Protein AF-0000000080183850 (afdb_homodimer)

Organism: NCBI:txid722731

Solvent-accessible surface area (backbone atoms only — not comparable to full-atom values): 11629 Å² total; per-residue (Å²): 123,69,98,44,60,43,46,30,40,34,72,73,56,74,85,56,77,40,74,67,50,53,50,50,28,36,75,69,56,25,16,39,44,21,40,39,39,92,95,48,80,66,56,92,54,70,33,43,59,51,30,38,35,38,41,57,34,48,45,16,59,77,87,55,69,39,66,70,47,74,67,54,50,48,54,49,50,52,50,52,51,54,38,41,74,72,72,27,38,35,36,40,35,34,45,50,35,75,48,34,57,57,51,54,58,64,71,97,123,67,99,40,62,42,46,30,39,34,71,74,55,73,84,56,78,40,73,67,50,53,51,52,28,37,74,70,56,25,17,41,43,21,41,37,38,92,94,48,82,64,56,92,55,69,32,43,60,51,30,38,35,38,41,57,33,52,40,18,57,75,87,56,67,40,65,70,47,72,67,54,50,48,52,48,51,52,50,51,50,54,40,41,74,73,70,26,38,35,36,41,36,34,47,49,36,74,46,32,57,57,52,55,58,64,71,96

Foldseek 3Di:
DPPPDAAEDEDFDPVCPDPVNLVVCLVVRHFYEQEDDPPGDGDLDGSHLEYHYEYAAPALPPVRPSPPPPVRVVVVVVSCVVSVVVVGHYHYDYDDHVNRVVVVVVVD/DPPPDAAEDEDFDPVCPDPVNLVVCLVVRHFYEQEDDPPGDGDLDGSHLEYHYEYEQLALPPPRPSPPDPVRVVVVVVSCVVSVVVVGHYHYDYDYHVNNVVVVVVVD

Nearest PDB structures (foldseek):
  1vpq-assembly1_A  TM=7.438E-01  e=2.517E-05  Thermotoga maritima MSB8
  8j12-assembly1_A  TM=3.644E-01  e=3.713E+00  Sulfoacidibacillus thermotolerans
  4n9q-assembly1_A  TM=3.259E-01  e=9.321E+00  Pseudomonas aeruginosa PAO1
  5tgs-assembly1_A  TM=5.358E-01  e=7.647E+00  Bacillus subtilis
  5th5-assembly1_A  TM=5.198E-01  e=8.723E+00  Bacillus subtilis

Structure (mmCIF, N/CA/C/O backbone):
data_AF-0000000080183850-model_v1
#
loop_
_entity.id
_entity.type
_entity.pdbx_description
1 polymer 'Uncharacterized protein'
#
loop_
_atom_site.group_PDB
_atom_site.id
_atom_site.type_symbol
_atom_site.label_atom_id
_atom_site.label_alt_id
_atom_site.label_comp_id
_atom_site.label_asym_id
_atom_site.label_entity_id
_atom_site.label_seq_id
_atom_site.pdbx_PDB_ins_code
_atom_site.Cartn_x
_atom_site.Cartn_y
_atom_site.Cartn_z
_atom_site.occupancy
_atom_site.B_iso_or_equiv
_atom_site.auth_seq_id
_atom_site.auth_comp_id
_atom_site.auth_asym_id
_atom_site.auth_atom_id
_atom_site.pdbx_PDB_model_num
ATOM 1 N N . MET A 1 1 ? 9.68 8.977 -15.445 1 40.25 1 MET A N 1
ATOM 2 C CA . MET A 1 1 ? 9.211 9.164 -14.07 1 40.25 1 MET A CA 1
ATOM 3 C C . MET A 1 1 ? 10.391 9.297 -13.109 1 40.25 1 MET A C 1
ATOM 5 O O . MET A 1 1 ? 11.359 8.531 -13.195 1 40.25 1 MET A O 1
ATOM 9 N N . PRO A 1 2 ? 10.703 10.344 -12.484 1 50 2 PRO A N 1
ATOM 10 C CA . PRO A 1 2 ? 11.914 10.375 -11.664 1 50 2 PRO A CA 1
ATOM 11 C C . PRO A 1 2 ? 12.102 9.102 -10.844 1 50 2 PRO A C 1
ATOM 13 O O . PRO A 1 2 ? 11.133 8.422 -10.516 1 50 2 PRO A O 1
ATOM 16 N N . ALA A 1 3 ? 13.281 8.461 -10.93 1 55.62 3 ALA A N 1
ATOM 17 C CA . ALA A 1 3 ? 13.805 7.266 -10.273 1 55.62 3 ALA A CA 1
ATOM 18 C C . ALA A 1 3 ? 13.281 7.148 -8.852 1 55.62 3 ALA A C 1
ATOM 20 O O . ALA A 1 3 ? 13.375 6.086 -8.234 1 55.62 3 ALA A O 1
ATOM 21 N N . SER A 1 4 ? 12.289 8.211 -8.453 1 80.94 4 SER A N 1
ATOM 22 C CA . SER A 1 4 ? 11.922 8.352 -7.051 1 80.94 4 SER A CA 1
ATOM 23 C C . SER A 1 4 ? 10.492 7.906 -6.805 1 80.94 4 SER A C 1
ATOM 25 O O . SER A 1 4 ? 10.055 7.801 -5.656 1 80.94 4 SER A O 1
ATOM 27 N N . ILE A 1 5 ? 9.883 7.48 -7.875 1 87.88 5 ILE A N 1
ATOM 28 C CA . ILE A 1 5 ? 8.492 7.074 -7.688 1 87.88 5 ILE A CA 1
ATOM 29 C C . ILE A 1 5 ? 8.328 5.605 -8.07 1 87.88 5 ILE A C 1
ATOM 31 O O . ILE A 1 5 ? 8.727 5.191 -9.164 1 87.88 5 ILE A O 1
ATOM 35 N N . ARG A 1 6 ? 7.859 4.812 -7.242 1 92.19 6 ARG A N 1
ATOM 36 C CA . ARG A 1 6 ? 7.473 3.43 -7.492 1 92.19 6 ARG A CA 1
ATOM 37 C C . ARG A 1 6 ? 5.957 3.285 -7.551 1 92.19 6 ARG A C 1
ATOM 39 O O . ARG A 1 6 ? 5.25 3.717 -6.637 1 92.19 6 ARG A O 1
ATOM 46 N N . VAL A 1 7 ? 5.484 2.67 -8.656 1 92.62 7 VAL A N 1
ATOM 47 C CA . VAL A 1 7 ? 4.043 2.521 -8.844 1 92.62 7 VAL A CA 1
ATOM 48 C C . VAL A 1 7 ? 3.621 1.098 -8.492 1 92.62 7 VAL A C 1
ATOM 50 O O . VAL A 1 7 ? 4.309 0.135 -8.836 1 92.62 7 VAL A O 1
ATOM 53 N N . ALA A 1 8 ? 2.541 1.026 -7.785 1 94.75 8 ALA A N 1
ATOM 54 C CA . ALA A 1 8 ? 1.924 -0.257 -7.461 1 94.75 8 ALA A CA 1
ATOM 55 C C . ALA A 1 8 ? 0.427 -0.237 -7.758 1 94.75 8 ALA A C 1
ATOM 57 O O . ALA A 1 8 ? -0.242 0.775 -7.539 1 94.75 8 ALA A O 1
ATOM 58 N N . VAL A 1 9 ? -0.072 -1.398 -8.242 1 93.12 9 VAL A N 1
ATOM 59 C CA . VAL A 1 9 ? -1.482 -1.452 -8.609 1 93.12 9 VAL A CA 1
ATOM 60 C C . VAL A 1 9 ? -2.16 -2.619 -7.898 1 93.12 9 VAL A C 1
ATOM 62 O O . VAL A 1 9 ? -1.608 -3.721 -7.832 1 93.12 9 VAL A O 1
ATOM 65 N N . GLU A 1 10 ? -3.252 -2.34 -7.32 1 91.19 10 GLU A N 1
ATOM 66 C CA . GLU A 1 10 ? -4.113 -3.346 -6.707 1 91.19 10 GLU A CA 1
ATOM 67 C C . GLU A 1 10 ? -5.23 -3.771 -7.656 1 91.19 10 GLU A C 1
ATOM 69 O O . GLU A 1 10 ? -6.094 -2.965 -8 1 91.19 10 GLU A O 1
ATOM 74 N N . LEU A 1 11 ? -5.195 -4.957 -8.023 1 90.62 11 LEU A N 1
ATOM 75 C CA . LEU A 1 11 ? -6.168 -5.52 -8.953 1 90.62 11 LEU A CA 1
ATOM 76 C C . LEU A 1 11 ? -7.031 -6.57 -8.266 1 90.62 11 LEU A C 1
ATOM 78 O O . LEU A 1 11 ? -6.578 -7.688 -8.016 1 90.62 11 LEU A O 1
ATOM 82 N N . ARG A 1 12 ? -8.297 -6.25 -8.031 1 85.56 12 ARG A N 1
ATOM 83 C CA . ARG A 1 12 ? -9.094 -7.059 -7.121 1 85.56 12 ARG A CA 1
ATOM 84 C C . ARG A 1 12 ? -10.008 -8.008 -7.883 1 85.56 12 ARG A C 1
ATOM 86 O O . ARG A 1 12 ? -10.406 -9.055 -7.363 1 85.56 12 ARG A O 1
ATOM 93 N N . HIS A 1 13 ? -10.359 -7.621 -9.031 1 86.5 13 HIS A N 1
ATOM 94 C CA . HIS A 1 13 ? -11.273 -8.477 -9.781 1 86.5 13 HIS A CA 1
ATOM 95 C C . HIS A 1 13 ? -10.57 -9.734 -10.281 1 86.5 13 HIS A C 1
ATOM 97 O O . HIS A 1 13 ? -9.461 -9.656 -10.812 1 86.5 13 HIS A O 1
ATOM 103 N N . PRO A 1 14 ? -11.227 -10.828 -10.156 1 89.25 14 PRO A N 1
ATOM 104 C CA . PRO A 1 14 ? -10.594 -12.094 -10.531 1 89.25 14 PRO A CA 1
ATOM 105 C C . PRO A 1 14 ? -10.18 -12.133 -12 1 89.25 14 PRO A C 1
ATOM 107 O O . PRO A 1 14 ? -9.297 -12.906 -12.383 1 89.25 14 PRO A O 1
ATOM 110 N N . SER A 1 15 ? -10.734 -11.273 -12.836 1 87.94 15 SER A N 1
ATOM 111 C CA . SER A 1 15 ? -10.406 -11.242 -14.258 1 87.94 15 SER A CA 1
ATOM 112 C C . SER A 1 15 ? -8.984 -10.75 -14.484 1 87.94 15 SER A C 1
ATOM 114 O O . SER A 1 15 ? -8.414 -10.945 -15.562 1 87.94 15 SER A O 1
ATOM 116 N N . TRP A 1 16 ? -8.43 -10.219 -13.508 1 91.06 16 TRP A N 1
ATOM 117 C CA . TRP A 1 16 ? -7.074 -9.68 -13.641 1 91.06 16 TRP A CA 1
ATOM 118 C C . TRP A 1 16 ? -6.035 -10.773 -13.414 1 91.06 16 TRP A C 1
ATOM 120 O O . TRP A 1 16 ? -4.852 -10.586 -13.711 1 91.06 16 TRP A O 1
ATOM 130 N N . ASP A 1 17 ? -6.523 -11.906 -12.859 1 92.75 17 ASP A N 1
ATOM 131 C CA . ASP A 1 17 ? -5.586 -13.008 -12.648 1 92.75 17 ASP A CA 1
ATOM 132 C C . ASP A 1 17 ? -5.25 -13.703 -13.961 1 92.75 17 ASP A C 1
ATOM 134 O O . ASP A 1 17 ? -5.82 -14.742 -14.281 1 92.75 17 ASP A O 1
ATOM 138 N N . ASP A 1 18 ? -4.32 -13.133 -14.664 1 94.75 18 ASP A N 1
ATOM 139 C CA . ASP A 1 18 ? -3.891 -13.523 -16 1 94.75 18 ASP A CA 1
ATOM 140 C C . ASP A 1 18 ? -2.396 -13.281 -16.188 1 94.75 18 ASP A C 1
ATOM 142 O O . ASP A 1 18 ? -1.885 -12.219 -15.828 1 94.75 18 ASP A O 1
ATOM 146 N N . SER A 1 19 ? -1.748 -14.312 -16.75 1 96.31 19 SER A N 1
ATOM 147 C CA . SER A 1 19 ? -0.305 -14.211 -16.953 1 96.31 19 SER A CA 1
ATOM 148 C C . SER A 1 19 ? 0.054 -12.984 -17.781 1 96.31 19 SER A C 1
ATOM 150 O O . SER A 1 19 ? 1.104 -12.375 -17.578 1 96.31 19 SER A O 1
ATOM 152 N N . ALA A 1 20 ? -0.744 -12.594 -18.719 1 96.62 20 ALA A N 1
ATOM 153 C CA . ALA A 1 20 ? -0.485 -11.438 -19.578 1 96.62 20 ALA A CA 1
ATOM 154 C C . ALA A 1 20 ? -0.491 -10.148 -18.766 1 96.62 20 ALA A C 1
ATOM 156 O O . ALA A 1 20 ? 0.269 -9.219 -19.047 1 96.62 20 ALA A O 1
ATOM 157 N N . VAL A 1 21 ? -1.326 -10.117 -17.844 1 95.5 21 VAL A N 1
ATOM 158 C CA . VAL A 1 21 ? -1.416 -8.938 -16.984 1 95.5 21 VAL A CA 1
ATOM 159 C C . VAL A 1 21 ? -0.122 -8.781 -16.188 1 95.5 21 VAL A C 1
ATOM 161 O O . VAL A 1 21 ? 0.469 -7.703 -16.156 1 95.5 21 VAL A O 1
ATOM 164 N N . TYR A 1 22 ? 0.397 -9.82 -15.586 1 97.06 22 TYR A N 1
ATOM 165 C CA . TYR A 1 22 ? 1.612 -9.766 -14.781 1 97.06 22 TYR A CA 1
ATOM 166 C C . TYR A 1 22 ? 2.822 -9.43 -15.641 1 97.06 22 TYR A C 1
ATOM 168 O O . TYR A 1 22 ? 3.709 -8.688 -15.219 1 97.06 22 TYR A O 1
ATOM 176 N N . GLN A 1 23 ? 2.826 -9.945 -16.844 1 97.69 23 GLN A N 1
ATOM 177 C CA . GLN A 1 23 ? 3.908 -9.625 -17.766 1 97.69 23 GLN A CA 1
ATOM 178 C C . GLN A 1 23 ? 3.902 -8.141 -18.125 1 97.69 23 GLN A C 1
ATOM 180 O O . GLN A 1 23 ? 4.957 -7.516 -18.234 1 97.69 23 GLN A O 1
ATOM 185 N N . LEU A 1 24 ? 2.688 -7.672 -18.359 1 96.69 24 LEU A N 1
ATOM 186 C CA . LEU A 1 24 ? 2.539 -6.25 -18.656 1 96.69 24 LEU A CA 1
ATOM 187 C C . LEU A 1 24 ? 3.064 -5.398 -17.516 1 96.69 24 LEU A C 1
ATOM 189 O O . LEU A 1 24 ? 3.775 -4.418 -17.734 1 96.69 24 LEU A O 1
ATOM 193 N N . LEU A 1 25 ? 2.76 -5.727 -16.312 1 96.62 25 LEU A N 1
ATOM 194 C CA . LEU A 1 25 ? 3.225 -4.996 -15.141 1 96.62 25 LEU A CA 1
ATOM 195 C C . LEU A 1 25 ? 4.746 -5.047 -15.031 1 96.62 25 LEU A C 1
ATOM 197 O O . LEU A 1 25 ? 5.387 -4.031 -14.766 1 96.62 25 LEU A O 1
ATOM 201 N N . GLU A 1 26 ? 5.316 -6.219 -15.219 1 97.12 26 GLU A N 1
ATOM 202 C CA . GLU A 1 26 ? 6.766 -6.371 -15.195 1 97.12 26 GLU A CA 1
ATOM 203 C C . GLU A 1 26 ? 7.434 -5.461 -16.219 1 97.12 26 GLU A C 1
ATOM 205 O O . GLU A 1 26 ? 8.422 -4.785 -15.914 1 97.12 26 GLU A O 1
ATOM 210 N N . HIS A 1 27 ? 6.891 -5.473 -17.375 1 96.75 27 HIS A N 1
ATOM 211 C CA . HIS A 1 27 ? 7.449 -4.688 -18.469 1 96.75 27 HIS A CA 1
ATOM 212 C C . HIS A 1 27 ? 7.457 -3.199 -18.141 1 96.75 27 HIS A C 1
ATOM 214 O O . HIS A 1 27 ? 8.398 -2.486 -18.484 1 96.75 27 HIS A O 1
ATOM 220 N N . HIS A 1 28 ? 6.445 -2.719 -17.5 1 95 28 HIS A N 1
ATOM 221 C CA . HIS A 1 28 ? 6.32 -1.301 -17.172 1 95 28 HIS A CA 1
ATOM 222 C C . HIS A 1 28 ? 6.895 -1.001 -15.797 1 95 28 HIS A C 1
ATOM 224 O O . HIS A 1 28 ? 6.754 0.115 -15.289 1 95 28 HIS A O 1
ATOM 230 N N . ARG A 1 29 ? 7.398 -1.969 -15.133 1 94.81 29 ARG A N 1
ATOM 231 C CA . ARG A 1 29 ? 8.023 -1.847 -13.82 1 94.81 29 ARG A CA 1
ATOM 232 C C . ARG A 1 29 ? 7.023 -1.333 -12.789 1 94.81 29 ARG A C 1
ATOM 234 O O . ARG A 1 29 ? 7.355 -0.474 -11.969 1 94.81 29 ARG A O 1
ATOM 241 N N . ALA A 1 30 ? 5.82 -1.831 -12.961 1 95.62 30 ALA A N 1
ATOM 242 C CA . ALA A 1 30 ? 4.777 -1.593 -11.969 1 95.62 30 ALA A CA 1
ATOM 243 C C . ALA A 1 30 ? 4.598 -2.809 -11.062 1 95.62 30 ALA A C 1
ATOM 245 O O . ALA A 1 30 ? 4.617 -3.949 -11.531 1 95.62 30 ALA A O 1
ATOM 246 N N . ALA A 1 31 ? 4.5 -2.502 -9.805 1 97.12 31 ALA A N 1
ATOM 247 C CA . ALA A 1 31 ? 4.344 -3.607 -8.859 1 97.12 31 ALA A CA 1
ATOM 248 C C . ALA A 1 31 ? 2.883 -4.043 -8.766 1 97.12 31 ALA A C 1
ATOM 250 O O . ALA A 1 31 ? 1.979 -3.203 -8.742 1 97.12 31 ALA A O 1
ATOM 251 N N . TYR A 1 32 ? 2.725 -5.352 -8.812 1 96.56 32 TYR A N 1
ATOM 252 C CA . TYR A 1 32 ? 1.464 -5.953 -8.391 1 96.56 32 TYR A CA 1
ATOM 253 C C . TYR A 1 32 ? 1.354 -5.988 -6.875 1 96.56 32 TYR A C 1
ATOM 255 O O . TYR A 1 32 ? 2.285 -6.414 -6.188 1 96.56 32 TYR A O 1
ATOM 263 N N . VAL A 1 33 ? 0.229 -5.461 -6.379 1 95.56 33 VAL A N 1
ATOM 264 C CA . VAL A 1 33 ? 0.023 -5.551 -4.938 1 95.56 33 VAL A CA 1
ATOM 265 C C . VAL A 1 33 ? -0.478 -6.945 -4.57 1 95.56 33 VAL A C 1
ATOM 267 O O . VAL A 1 33 ? -1.55 -7.363 -5.012 1 95.56 33 VAL A O 1
ATOM 270 N N . VAL A 1 34 ? 0.327 -7.637 -3.754 1 95.44 34 VAL A N 1
ATOM 271 C CA . VAL A 1 34 ? -0.097 -8.93 -3.229 1 95.44 34 VAL A CA 1
ATOM 272 C C . VAL A 1 34 ? -1.092 -8.727 -2.09 1 95.44 34 VAL A C 1
ATOM 274 O O . VAL A 1 34 ? -0.766 -8.094 -1.078 1 95.44 34 VAL A O 1
ATOM 277 N N . MET A 1 35 ? -2.266 -9.312 -2.246 1 91.62 35 MET A N 1
ATOM 278 C CA . MET A 1 35 ? -3.326 -9.031 -1.282 1 91.62 35 MET A CA 1
ATOM 279 C C . MET A 1 35 ? -3.688 -10.289 -0.492 1 91.62 35 MET A C 1
ATOM 281 O O . MET A 1 35 ? -3.645 -11.398 -1.026 1 91.62 35 MET A O 1
ATOM 285 N N . SER A 1 36 ? -3.914 -9.984 0.721 1 86.69 36 SER A N 1
ATOM 286 C CA . SER A 1 36 ? -4.5 -10.992 1.595 1 86.69 36 SER A CA 1
ATOM 287 C C . SER A 1 36 ? -5.707 -10.445 2.348 1 86.69 36 SER A C 1
ATOM 289 O O . SER A 1 36 ? -5.637 -9.359 2.932 1 86.69 36 SER A O 1
ATOM 291 N N . GLY A 1 37 ? -6.754 -11.109 2.188 1 78.81 37 GLY A N 1
ATOM 292 C CA . GLY A 1 37 ? -7.992 -10.711 2.842 1 78.81 37 GLY A CA 1
ATOM 293 C C . GLY A 1 37 ? -9.164 -11.602 2.484 1 78.81 37 GLY A C 1
ATOM 294 O O . GLY A 1 37 ? -9.047 -12.492 1.646 1 78.81 37 GLY A O 1
ATOM 295 N N . GLU A 1 38 ? -10.188 -11.359 3.238 1 72.56 38 GLU A N 1
ATOM 296 C CA . GLU A 1 38 ? -11.375 -12.18 3.016 1 72.56 38 GLU A CA 1
ATOM 297 C C . GLU A 1 38 ? -11.898 -12.023 1.589 1 72.56 38 GLU A C 1
ATOM 299 O O . GLU A 1 38 ? -12.031 -10.906 1.092 1 72.56 38 GLU A O 1
ATOM 304 N N . GLY A 1 39 ? -12.094 -13.172 0.903 1 76.25 39 GLY A N 1
ATOM 305 C CA . GLY A 1 39 ? -12.695 -13.18 -0.419 1 76.25 39 GLY A CA 1
ATOM 306 C C . GLY A 1 39 ? -11.703 -12.906 -1.531 1 76.25 39 GLY A C 1
ATOM 307 O O . GLY A 1 39 ? -12.07 -12.859 -2.705 1 76.25 39 GLY A O 1
ATOM 308 N N . LEU A 1 40 ? -10.539 -12.688 -1.207 1 82 40 LEU A N 1
ATOM 309 C CA . LEU A 1 40 ? -9.531 -12.398 -2.217 1 82 40 LEU A CA 1
ATOM 310 C C . LEU A 1 40 ? -8.562 -13.57 -2.373 1 82 40 LEU A C 1
ATOM 312 O O . LEU A 1 40 ? -8.172 -14.195 -1.386 1 82 40 LEU A O 1
ATOM 316 N N . ALA A 1 41 ? -8.352 -13.906 -3.648 1 85.19 41 ALA A N 1
ATOM 317 C CA . ALA A 1 41 ? -7.254 -14.844 -3.885 1 85.19 41 ALA A CA 1
ATOM 318 C C . ALA A 1 41 ? -5.91 -14.188 -3.586 1 85.19 41 ALA A C 1
ATOM 320 O O . ALA A 1 41 ? -5.672 -13.039 -3.963 1 85.19 41 ALA A O 1
ATOM 321 N N . CYS A 1 42 ? -5.125 -14.859 -2.789 1 90.94 42 CYS A N 1
ATOM 322 C CA . CYS A 1 42 ? -3.783 -14.352 -2.518 1 90.94 42 CYS A CA 1
ATOM 323 C C . CYS A 1 42 ? -2.791 -14.844 -3.562 1 90.94 42 CYS A C 1
ATOM 325 O O . CYS A 1 42 ? -2.406 -16.016 -3.557 1 90.94 42 CYS A O 1
ATOM 327 N N . ILE A 1 43 ? -2.402 -14.062 -4.543 1 94 43 ILE A N 1
ATOM 328 C CA . ILE A 1 43 ? -1.432 -14.375 -5.586 1 94 43 ILE A CA 1
ATOM 329 C C . ILE A 1 43 ? -0.084 -13.742 -5.242 1 94 43 ILE A C 1
ATOM 331 O O . ILE A 1 43 ? 0.093 -12.531 -5.379 1 94 43 ILE A O 1
ATOM 335 N N . ALA A 1 44 ? 0.833 -14.555 -4.766 1 94.5 44 ALA A N 1
ATOM 336 C CA . ALA A 1 44 ? 2.133 -14.07 -4.309 1 94.5 44 ALA A CA 1
ATOM 337 C C . ALA A 1 44 ? 3.082 -13.859 -5.484 1 94.5 44 ALA A C 1
ATOM 339 O O . ALA A 1 44 ? 4.121 -14.523 -5.578 1 94.5 44 ALA A O 1
ATOM 340 N N . ARG A 1 45 ? 2.789 -12.906 -6.312 1 95.56 45 ARG A N 1
ATOM 341 C CA . ARG A 1 45 ? 3.604 -12.617 -7.488 1 95.56 45 ARG A CA 1
ATOM 342 C C . ARG A 1 45 ? 4.297 -11.266 -7.359 1 95.56 45 ARG A C 1
ATOM 344 O O . ARG A 1 45 ? 3.646 -10.258 -7.082 1 95.56 45 ARG A O 1
ATOM 351 N N . ALA A 1 46 ? 5.598 -11.359 -7.484 1 96.81 46 ALA A N 1
ATOM 352 C CA . ALA A 1 46 ? 6.375 -10.125 -7.516 1 96.81 46 ALA A CA 1
ATOM 353 C C . ALA A 1 46 ? 6.656 -9.688 -8.953 1 96.81 46 ALA A C 1
ATOM 355 O O . ALA A 1 46 ? 7.223 -10.453 -9.734 1 96.81 46 ALA A O 1
ATOM 356 N N . THR A 1 47 ? 6.312 -8.43 -9.25 1 97.81 47 THR A N 1
ATOM 357 C CA . THR A 1 47 ? 6.527 -7.953 -10.617 1 97.81 47 THR A CA 1
ATOM 358 C C . THR A 1 47 ? 7.609 -6.875 -10.648 1 97.81 47 THR A C 1
ATOM 360 O O . THR A 1 47 ? 7.941 -6.355 -11.711 1 97.81 47 THR A O 1
ATOM 363 N N . THR A 1 48 ? 8.148 -6.441 -9.578 1 96.56 48 THR A N 1
ATOM 364 C CA . THR A 1 48 ? 9.305 -5.562 -9.453 1 96.56 48 THR A CA 1
ATOM 365 C C . THR A 1 48 ? 10.203 -6.012 -8.312 1 96.56 48 THR A C 1
ATOM 367 O O . THR A 1 48 ? 9.977 -7.066 -7.715 1 96.56 48 THR A O 1
ATOM 370 N N . ASP A 1 49 ? 11.203 -5.195 -8.047 1 95 49 ASP A N 1
ATOM 371 C CA . ASP A 1 49 ? 12.117 -5.492 -6.953 1 95 49 ASP A CA 1
ATOM 372 C C . ASP A 1 49 ? 11.539 -5.039 -5.617 1 95 49 ASP A C 1
ATOM 374 O O . ASP A 1 49 ? 12.07 -5.375 -4.559 1 95 49 ASP A O 1
ATOM 378 N N . LEU A 1 50 ? 10.516 -4.348 -5.648 1 93.81 50 LEU A N 1
ATOM 379 C CA . LEU A 1 50 ? 9.742 -3.973 -4.469 1 93.81 50 LEU A CA 1
ATOM 380 C C . LEU A 1 50 ? 8.383 -4.664 -4.465 1 93.81 50 LEU A C 1
ATOM 382 O O . LEU A 1 50 ? 7.562 -4.434 -5.355 1 93.81 50 LEU A O 1
ATOM 386 N N . VAL A 1 51 ? 8.203 -5.523 -3.518 1 96 51 VAL A N 1
ATOM 387 C CA . VAL A 1 51 ? 6.945 -6.25 -3.381 1 96 51 VAL A CA 1
ATOM 388 C C . VAL A 1 51 ? 6.051 -5.547 -2.363 1 96 51 VAL A C 1
ATOM 390 O O . VAL A 1 51 ? 6.492 -5.227 -1.257 1 96 51 VAL A O 1
ATOM 393 N N . TYR A 1 52 ? 4.863 -5.289 -2.785 1 95.31 52 TYR A N 1
ATOM 394 C CA . TYR A 1 52 ? 3.867 -4.73 -1.879 1 95.31 52 TYR A CA 1
ATOM 395 C C . TYR A 1 52 ? 2.867 -5.797 -1.442 1 95.31 52 TYR A C 1
ATOM 397 O O . TYR A 1 52 ? 2.172 -6.383 -2.275 1 95.31 52 TYR A O 1
ATOM 405 N N . ALA A 1 53 ? 2.83 -6.047 -0.171 1 94.25 53 ALA A N 1
ATOM 406 C CA . ALA A 1 53 ? 1.864 -6.973 0.412 1 94.25 53 ALA A CA 1
ATOM 407 C C . ALA A 1 53 ? 0.841 -6.23 1.268 1 94.25 53 ALA A C 1
ATOM 409 O O . ALA A 1 53 ? 1.197 -5.605 2.268 1 94.25 53 ALA A O 1
ATOM 410 N N . ARG A 1 54 ? -0.366 -6.289 0.819 1 91.25 54 ARG A N 1
ATOM 411 C CA . ARG A 1 54 ? -1.444 -5.695 1.603 1 91.25 54 ARG A CA 1
ATOM 412 C C . ARG A 1 54 ? -2.203 -6.762 2.385 1 91.25 54 ARG A C 1
ATOM 414 O O . ARG A 1 54 ? -2.875 -7.609 1.796 1 91.25 54 ARG A O 1
ATOM 421 N N . MET A 1 55 ? -1.993 -6.656 3.609 1 82.44 55 MET A N 1
ATOM 422 C CA . MET A 1 55 ? -2.645 -7.617 4.496 1 82.44 55 MET A CA 1
ATOM 423 C C . MET A 1 55 ? -3.879 -7.004 5.148 1 82.44 55 MET A C 1
ATOM 425 O O . MET A 1 55 ? -3.773 -6.027 5.887 1 82.44 55 MET A O 1
ATOM 429 N N . HIS A 1 56 ? -4.961 -7.211 4.547 1 66.69 56 HIS A N 1
ATOM 430 C CA . HIS A 1 56 ? -6.219 -6.688 5.066 1 66.69 56 HIS A CA 1
ATOM 431 C C . HIS A 1 56 ? -6.664 -7.445 6.309 1 66.69 56 HIS A C 1
ATOM 433 O O . HIS A 1 56 ? -6.777 -8.672 6.285 1 66.69 56 HIS A O 1
ATOM 439 N N . GLY A 1 57 ? -5.918 -7.699 7.207 1 50.97 57 GLY A N 1
ATOM 440 C CA . GLY A 1 57 ? -6.34 -8.43 8.391 1 50.97 57 GLY A CA 1
ATOM 441 C C . GLY A 1 57 ? -7.152 -7.59 9.352 1 50.97 57 GLY A C 1
ATOM 442 O O . GLY A 1 57 ? -8.258 -7.969 9.742 1 50.97 57 GLY A O 1
ATOM 443 N N . LEU A 1 58 ? -6.434 -6.637 10.281 1 42.06 58 LEU A N 1
ATOM 444 C CA . LEU A 1 58 ? -6.91 -6.367 11.633 1 42.06 58 LEU A CA 1
ATOM 445 C C . LEU A 1 58 ? -8.203 -5.555 11.602 1 42.06 58 LEU A C 1
ATOM 447 O O . LEU A 1 58 ? -8.18 -4.34 11.797 1 42.06 58 LEU A O 1
ATOM 451 N N . ALA A 1 59 ? -8.898 -5.547 10.766 1 38.78 59 ALA A N 1
ATOM 452 C CA . ALA A 1 59 ? -10.227 -5 11.016 1 38.78 59 ALA A CA 1
ATOM 453 C C . ALA A 1 59 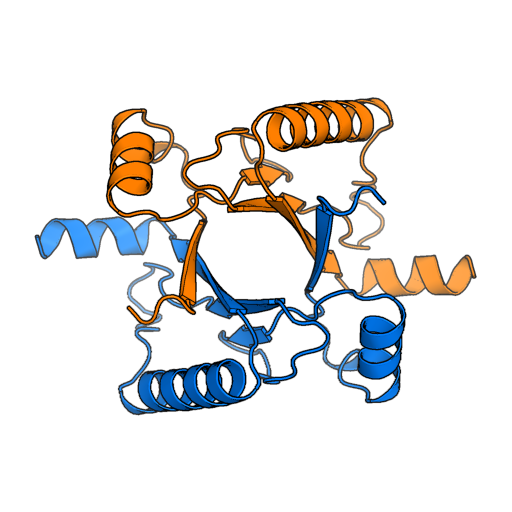? -10.672 -5.281 12.453 1 38.78 59 ALA A C 1
ATOM 455 O O . ALA A 1 59 ? -10.531 -6.406 12.938 1 38.78 59 ALA A O 1
ATOM 456 N N . GLY A 1 60 ? -10.617 -4.441 13.336 1 36.88 60 GLY A N 1
ATOM 457 C CA . GLY A 1 60 ? -11.211 -4.602 14.656 1 36.88 60 GLY A CA 1
ATOM 458 C C . GLY A 1 60 ? -12.555 -5.297 14.625 1 36.88 60 GLY A C 1
ATOM 459 O O . GLY A 1 60 ? -13.273 -5.312 15.633 1 36.88 60 GLY A O 1
ATOM 460 N N . ASP A 1 61 ? -13.562 -5.07 13.758 1 37.12 61 ASP A N 1
ATOM 461 C CA . ASP A 1 61 ? -14.781 -5.684 14.273 1 37.12 61 ASP A CA 1
ATOM 462 C C . ASP A 1 61 ? -14.516 -7.105 14.766 1 37.12 61 ASP A C 1
ATOM 464 O O . ASP A 1 61 ? -13.758 -7.852 14.141 1 37.12 61 ASP A O 1
ATOM 46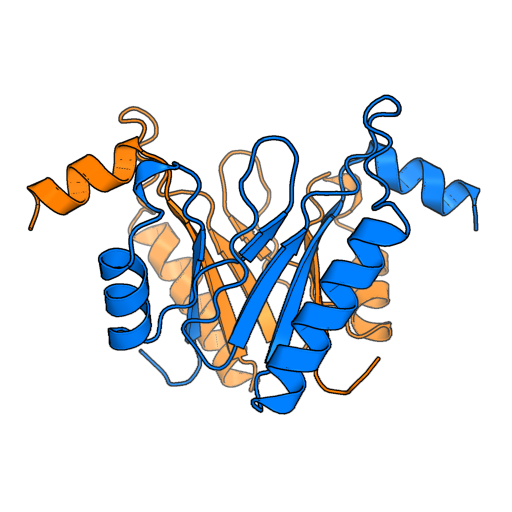8 N N . ALA A 1 62 ? -14.812 -7.402 16 1 36.06 62 ALA A N 1
ATOM 469 C CA . ALA A 1 62 ? -14.93 -8.602 16.828 1 36.06 62 ALA A CA 1
ATOM 470 C C . ALA A 1 62 ? -15.125 -9.844 15.961 1 36.06 62 ALA A C 1
ATOM 472 O O . ALA A 1 62 ? -14.625 -10.922 16.281 1 36.06 62 ALA A O 1
ATOM 473 N N . MET A 1 63 ? -16.156 -9.836 15.219 1 36.88 63 MET A N 1
ATOM 474 C CA . MET A 1 63 ? -16.531 -11.125 14.656 1 36.88 63 MET A CA 1
ATOM 475 C C . MET A 1 63 ? -15.477 -11.641 13.688 1 36.88 63 MET A C 1
ATOM 477 O O . MET A 1 63 ? -15.523 -12.797 13.266 1 36.88 63 MET A O 1
ATOM 481 N N . TYR A 1 64 ? -14.828 -10.781 12.898 1 39.88 64 TYR A N 1
ATOM 482 C CA . TYR A 1 64 ? -13.82 -11.289 11.984 1 39.88 64 TYR 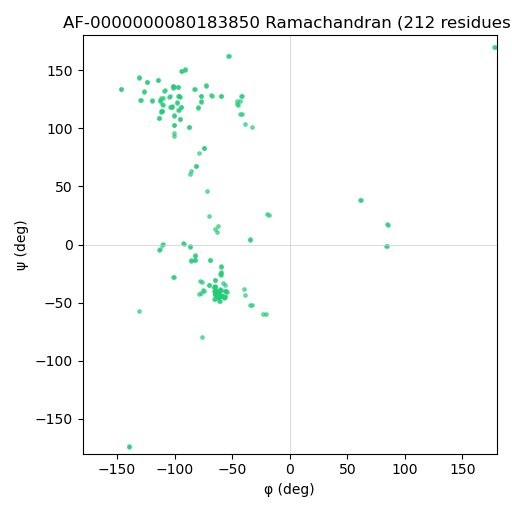A CA 1
ATOM 483 C C . TYR A 1 64 ? -12.461 -11.398 12.672 1 39.88 64 TYR A C 1
ATOM 485 O O . TYR A 1 64 ? -11.82 -10.383 12.961 1 39.88 64 TYR A O 1
ATOM 493 N N . THR A 1 65 ? -12.25 -12.133 13.617 1 41.97 65 THR A N 1
ATOM 494 C CA . THR A 1 65 ? -11.078 -12.789 14.195 1 41.97 65 THR A CA 1
ATOM 495 C C . THR A 1 65 ? -9.945 -12.859 13.172 1 41.97 65 THR A C 1
ATOM 497 O O . THR A 1 65 ? -9.727 -13.898 12.547 1 41.97 65 THR A O 1
ATOM 500 N N . GLY A 1 66 ? -9.867 -12.008 12.242 1 48.56 66 GLY A N 1
ATOM 501 C CA . GLY A 1 66 ? -8.938 -12.195 11.148 1 48.56 66 GLY A CA 1
ATOM 502 C C . GLY A 1 66 ? -7.484 -12.203 11.594 1 48.56 66 GLY A C 1
ATOM 503 O O . GLY A 1 66 ? -6.605 -11.734 10.867 1 48.56 66 GLY A O 1
ATOM 504 N N . SER A 1 67 ? -7.289 -12.266 12.898 1 60.12 67 SER A N 1
ATOM 505 C CA . SER A 1 67 ? -5.926 -12.641 13.258 1 60.12 67 SER A CA 1
ATOM 506 C C . SER A 1 67 ? -5.418 -13.781 12.383 1 60.12 67 SER A C 1
ATOM 508 O O . SER A 1 67 ? -6.18 -14.695 12.039 1 60.12 67 SER A O 1
ATOM 510 N N . TYR A 1 68 ? -4.469 -13.344 11.633 1 69.69 68 TYR A N 1
ATOM 511 C CA . TYR A 1 68 ? -3.828 -14.391 10.852 1 69.69 68 TYR A CA 1
ATOM 512 C C . TYR A 1 68 ? -3.527 -15.609 11.719 1 69.69 68 TYR A C 1
ATOM 514 O O . TYR A 1 68 ? -3.021 -15.477 12.836 1 69.69 68 TYR A O 1
ATOM 522 N N . SER A 1 69 ? -4.098 -16.797 11.344 1 78.75 69 SER A N 1
ATOM 523 C CA . SER A 1 69 ? -3.707 -18.047 11.984 1 78.75 69 SER A CA 1
ATOM 524 C C . SER A 1 69 ? -2.197 -18.25 11.922 1 78.75 69 SER A C 1
ATOM 526 O O . SER A 1 69 ? -1.506 -17.578 11.156 1 78.75 69 SER A O 1
ATOM 528 N N . ASP A 1 70 ? -1.766 -19.156 12.797 1 83.12 70 ASP A N 1
ATOM 529 C CA . ASP A 1 70 ? -0.352 -19.516 12.766 1 83.12 70 ASP A CA 1
ATOM 530 C C . ASP A 1 70 ? 0.062 -20 11.375 1 83.12 70 ASP A C 1
ATOM 532 O O . ASP A 1 70 ? 1.153 -19.672 10.898 1 83.12 70 ASP A O 1
ATOM 536 N N . ASP A 1 71 ? -0.816 -20.734 10.805 1 85.31 71 ASP A N 1
ATOM 537 C CA . ASP A 1 71 ? -0.521 -21.25 9.477 1 85.31 71 ASP A CA 1
ATOM 538 C C . ASP A 1 71 ? -0.417 -20.109 8.453 1 85.31 71 ASP A C 1
ATOM 540 O O . ASP A 1 71 ? 0.467 -20.125 7.594 1 85.31 71 ASP A O 1
ATOM 544 N N . GLU A 1 72 ? -1.305 -19.125 8.523 1 83.44 72 GLU A N 1
ATOM 545 C CA . GLU A 1 72 ? -1.282 -17.984 7.609 1 83.44 72 GLU A CA 1
ATOM 546 C C . GLU A 1 72 ? -0.014 -17.156 7.793 1 83.44 72 GLU A C 1
ATOM 548 O O . GLU A 1 72 ? 0.601 -16.719 6.816 1 83.44 72 GLU A O 1
ATOM 553 N N . LEU A 1 73 ? 0.313 -16.984 8.984 1 84.94 73 LEU A N 1
ATOM 554 C CA . LEU A 1 73 ? 1.516 -16.219 9.289 1 84.94 73 LEU A CA 1
ATOM 555 C C . LEU A 1 73 ? 2.76 -16.938 8.766 1 84.94 73 LEU A C 1
ATOM 557 O O . LEU A 1 73 ? 3.686 -16.297 8.266 1 84.94 73 LEU A O 1
ATOM 561 N N . ARG A 1 74 ? 2.785 -18.266 8.906 1 89.44 74 ARG A N 1
ATOM 562 C CA . ARG A 1 74 ? 3.908 -19.047 8.398 1 89.44 74 ARG A CA 1
ATOM 563 C C . ARG A 1 74 ? 4.008 -18.938 6.875 1 89.44 74 ARG A C 1
ATOM 565 O O . ARG A 1 74 ? 5.105 -18.797 6.328 1 89.44 74 ARG A O 1
ATOM 572 N N . ARG A 1 75 ? 2.918 -18.953 6.211 1 89.94 75 ARG A N 1
ATOM 573 C CA . ARG A 1 75 ? 2.906 -18.812 4.758 1 89.94 75 ARG A CA 1
ATOM 574 C C . ARG A 1 75 ? 3.49 -17.469 4.332 1 89.94 75 ARG A C 1
ATOM 576 O O . ARG A 1 75 ? 4.273 -17.391 3.383 1 89.94 75 ARG A O 1
ATOM 583 N N . TRP A 1 76 ? 3.09 -16.484 5.047 1 89.56 76 TRP A N 1
ATOM 584 C CA . TRP A 1 76 ? 3.635 -15.164 4.746 1 89.56 76 TRP A CA 1
ATOM 585 C C . TRP A 1 76 ? 5.137 -15.125 5.008 1 89.56 76 TRP A C 1
ATOM 587 O O . TRP A 1 76 ? 5.895 -14.562 4.215 1 89.56 76 TRP A O 1
ATOM 597 N N . ALA A 1 77 ? 5.539 -15.688 6.113 1 90.56 77 ALA A N 1
ATOM 598 C CA . ALA A 1 77 ? 6.965 -15.742 6.418 1 90.56 77 ALA A CA 1
ATOM 599 C C . ALA A 1 77 ? 7.742 -16.422 5.293 1 90.56 77 ALA A C 1
ATOM 601 O O . ALA A 1 77 ? 8.812 -15.945 4.898 1 90.56 77 ALA A O 1
ATOM 602 N N . ASP A 1 78 ? 7.223 -17.469 4.84 1 93.25 78 ASP A N 1
ATOM 603 C CA . ASP A 1 78 ? 7.863 -18.203 3.758 1 93.25 78 ASP A CA 1
ATOM 604 C C . ASP A 1 78 ? 7.949 -17.359 2.49 1 93.25 78 ASP A C 1
ATOM 606 O O . ASP A 1 78 ? 8.984 -17.344 1.819 1 93.25 78 ASP A O 1
ATOM 610 N N . ARG A 1 79 ? 6.914 -16.688 2.145 1 92.75 79 ARG A N 1
ATOM 611 C CA . ARG A 1 79 ? 6.887 -15.836 0.958 1 92.75 79 ARG A CA 1
ATOM 612 C C . ARG A 1 79 ? 7.938 -14.734 1.049 1 92.75 79 ARG A C 1
ATOM 614 O O . ARG A 1 79 ? 8.703 -14.516 0.106 1 92.75 79 ARG A O 1
ATOM 621 N N . ILE A 1 80 ? 7.93 -14.117 2.152 1 92.31 80 ILE A N 1
ATOM 622 C CA . ILE A 1 80 ? 8.836 -12.984 2.359 1 92.31 80 ILE A CA 1
ATOM 623 C C . ILE A 1 80 ? 10.281 -13.469 2.297 1 92.31 80 ILE A C 1
ATOM 625 O O . ILE A 1 80 ? 11.133 -12.812 1.692 1 92.31 80 ILE A O 1
ATOM 629 N N . THR A 1 81 ? 10.508 -14.602 2.922 1 93.38 81 THR A N 1
ATOM 630 C CA . THR A 1 81 ? 11.844 -15.188 2.887 1 93.38 81 THR A CA 1
ATOM 631 C C . THR A 1 81 ? 12.258 -15.492 1.451 1 93.38 81 THR A C 1
ATOM 633 O O . THR A 1 81 ? 13.406 -15.242 1.066 1 93.38 81 THR A O 1
ATOM 636 N N . ALA A 1 82 ? 11.383 -16.031 0.716 1 94.69 82 ALA A N 1
ATOM 637 C CA . ALA A 1 82 ? 11.672 -16.344 -0.681 1 94.69 82 ALA A CA 1
ATOM 638 C C . ALA A 1 82 ? 11.992 -15.078 -1.476 1 94.69 82 ALA A C 1
ATOM 640 O O . ALA A 1 82 ? 12.938 -15.062 -2.268 1 94.69 82 ALA A O 1
ATOM 641 N N . TRP A 1 83 ? 11.211 -14.008 -1.313 1 95 83 TRP A N 1
ATOM 642 C CA . TRP A 1 83 ? 11.477 -12.742 -1.994 1 95 83 TRP A CA 1
ATOM 643 C C . TRP A 1 83 ? 12.82 -12.164 -1.574 1 95 83 TRP A C 1
ATOM 645 O O . TRP A 1 83 ? 13.57 -11.656 -2.408 1 95 83 TRP A O 1
ATOM 655 N N . ASP A 1 84 ? 13.055 -12.266 -0.273 1 93.88 84 ASP A N 1
ATOM 656 C CA . ASP A 1 84 ? 14.336 -11.781 0.233 1 93.88 84 ASP A CA 1
ATOM 657 C C . ASP A 1 84 ? 15.5 -12.516 -0.433 1 93.88 84 ASP A C 1
ATOM 659 O O . ASP A 1 84 ? 16.484 -11.891 -0.817 1 93.88 84 ASP A O 1
ATOM 663 N N . ALA A 1 85 ? 15.375 -13.781 -0.542 1 94.5 85 ALA A N 1
ATOM 664 C CA . ALA A 1 85 ? 16.406 -14.602 -1.174 1 94.5 85 ALA A CA 1
ATOM 665 C C . ALA A 1 85 ? 16.625 -14.188 -2.627 1 94.5 85 ALA A C 1
ATOM 667 O O . ALA A 1 85 ? 17.719 -14.336 -3.164 1 94.5 85 ALA A O 1
ATOM 668 N N . GLU A 1 86 ? 15.633 -13.602 -3.289 1 95.06 86 GLU A N 1
ATOM 669 C CA . GLU A 1 86 ? 15.703 -13.133 -4.668 1 95.06 86 GLU A CA 1
ATOM 670 C C . GLU A 1 86 ? 16.25 -11.703 -4.734 1 95.06 86 GLU A C 1
ATOM 672 O O . GLU A 1 86 ? 16.375 -11.133 -5.816 1 95.06 86 GLU A O 1
ATOM 677 N N . GLY A 1 87 ? 16.531 -11.109 -3.578 1 94.12 87 GLY A N 1
ATOM 678 C CA . GLY A 1 87 ? 17.062 -9.758 -3.525 1 94.12 87 GLY A CA 1
ATOM 679 C C . GLY A 1 87 ? 15.984 -8.688 -3.564 1 94.12 87 GLY A C 1
ATOM 680 O O . GLY A 1 87 ? 16.266 -7.527 -3.854 1 94.12 87 GLY A O 1
ATOM 681 N N . LYS A 1 88 ? 14.766 -9.102 -3.289 1 94.44 88 LYS A N 1
ATOM 682 C CA . LYS A 1 88 ? 13.656 -8.148 -3.32 1 94.44 88 LYS A CA 1
ATOM 683 C C . LYS A 1 88 ? 13.391 -7.57 -1.934 1 94.44 88 LYS A C 1
ATOM 685 O O . LYS A 1 88 ? 13.672 -8.219 -0.921 1 94.44 88 LYS A O 1
ATOM 690 N N . THR A 1 89 ? 12.906 -6.316 -1.918 1 92.56 89 THR A N 1
ATOM 691 C CA . THR A 1 89 ? 12.43 -5.668 -0.704 1 92.56 89 THR A CA 1
ATOM 692 C C . THR A 1 89 ? 10.906 -5.789 -0.59 1 92.56 89 THR A C 1
ATOM 694 O O . THR A 1 89 ? 10.195 -5.621 -1.577 1 92.56 89 THR A O 1
ATOM 697 N N . CYS A 1 90 ? 10.461 -6.133 0.625 1 93.81 90 CYS A N 1
ATOM 698 C CA . CYS A 1 90 ? 9.031 -6.32 0.822 1 93.81 90 CYS A CA 1
ATOM 699 C C . CYS A 1 90 ? 8.453 -5.207 1.687 1 93.81 90 CYS A C 1
ATOM 701 O O . CYS A 1 90 ? 8.938 -4.957 2.793 1 93.81 90 CYS A O 1
ATOM 703 N N . GLY A 1 91 ? 7.492 -4.465 1.144 1 93.88 91 GLY A N 1
ATOM 704 C CA . GLY A 1 91 ? 6.645 -3.572 1.918 1 93.88 91 GLY A CA 1
ATOM 705 C C . GLY A 1 91 ? 5.336 -4.211 2.34 1 93.88 91 GLY A C 1
ATOM 706 O O . GLY A 1 91 ? 4.555 -4.652 1.496 1 93.88 91 GLY A O 1
ATOM 707 N N . CYS A 1 92 ? 5.148 -4.301 3.625 1 92.88 92 CYS A N 1
ATOM 708 C CA . CYS A 1 92 ? 3.912 -4.848 4.176 1 92.88 92 CYS A CA 1
ATOM 709 C C . CYS A 1 92 ? 2.994 -3.734 4.668 1 92.88 92 CYS A C 1
ATOM 711 O O . CYS A 1 92 ? 3.365 -2.967 5.555 1 92.88 92 CYS A O 1
ATOM 713 N N . ILE A 1 93 ? 1.836 -3.666 4.062 1 91.94 93 ILE A N 1
ATOM 714 C CA . ILE A 1 93 ? 0.878 -2.613 4.379 1 91.94 93 ILE A CA 1
ATOM 715 C C . ILE A 1 93 ? -0.323 -3.213 5.109 1 91.94 93 ILE A C 1
ATOM 717 O O . ILE A 1 93 ? -0.921 -4.184 4.637 1 91.94 93 ILE A O 1
ATOM 721 N N . SER A 1 94 ? -0.612 -2.66 6.25 1 88.19 94 SER A N 1
ATOM 722 C CA . SER A 1 94 ? -1.78 -3.104 7.004 1 88.19 94 SER A CA 1
ATOM 723 C C . SER A 1 94 ? -2.725 -1.942 7.293 1 88.19 94 SER A C 1
ATOM 725 O O . SER A 1 94 ? -2.279 -0.813 7.512 1 88.19 94 SER A O 1
ATOM 727 N N . THR A 1 95 ? -3.988 -2.211 7.18 1 79.62 95 THR A N 1
ATOM 728 C CA . THR A 1 95 ? -5.004 -1.219 7.512 1 79.62 95 THR A CA 1
ATOM 729 C C . THR A 1 95 ? -5.543 -1.448 8.922 1 79.62 95 THR A C 1
ATOM 731 O O . THR A 1 95 ? -5.906 -2.57 9.273 1 79.62 95 THR A O 1
ATOM 734 N N . THR A 1 96 ? -5.391 -0.387 9.703 1 67.25 96 THR A N 1
ATOM 735 C CA . THR A 1 96 ? -5.918 -0.484 11.062 1 67.25 96 THR A CA 1
ATOM 736 C C . THR A 1 96 ? -7.316 0.119 11.141 1 67.25 96 THR A C 1
ATOM 738 O O . THR A 1 96 ? -7.543 1.235 10.672 1 67.25 96 THR A O 1
ATOM 741 N N . THR A 1 97 ? -8.266 -0.685 11.281 1 58.16 97 THR A N 1
ATOM 742 C CA . THR A 1 97 ? -9.602 -0.174 11.555 1 58.16 97 THR A CA 1
ATOM 743 C C . THR A 1 97 ? -9.852 -0.076 13.055 1 58.16 97 THR A C 1
ATOM 745 O O . THR A 1 97 ? -9.117 -0.663 13.852 1 58.16 97 THR A O 1
ATOM 748 N N . TRP A 1 98 ? -10.766 0.913 13.586 1 50.72 98 TRP A N 1
ATOM 749 C CA . TRP A 1 98 ? -11.117 1.233 14.969 1 50.72 98 TRP A CA 1
ATOM 750 C C . TRP A 1 98 ? -11.109 -0.019 15.836 1 50.72 98 TRP A C 1
ATOM 752 O O . TRP A 1 98 ? -10.656 0.017 16.984 1 50.72 98 TRP A O 1
ATOM 762 N N . ALA A 1 99 ? -11.75 -0.95 15.438 1 47.41 99 ALA A N 1
ATOM 763 C CA . ALA A 1 99 ? -11.93 -2.061 16.375 1 47.41 99 ALA A CA 1
ATOM 764 C C . ALA A 1 99 ? -10.586 -2.65 16.797 1 47.41 99 ALA A C 1
ATOM 766 O O . ALA A 1 99 ? -10.461 -3.201 17.891 1 47.41 99 ALA A O 1
ATOM 767 N N . ALA A 1 100 ? -9.68 -2.51 16.078 1 48.19 100 ALA A N 1
ATOM 768 C CA . ALA A 1 100 ? -8.383 -3.1 16.406 1 48.19 100 ALA A CA 1
ATOM 769 C C . ALA A 1 100 ? -7.656 -2.277 17.469 1 48.19 100 ALA A C 1
ATOM 771 O O . ALA A 1 100 ? -6.891 -2.818 18.266 1 48.19 100 ALA A O 1
ATOM 772 N N . THR A 1 101 ? -7.699 -0.981 17.375 1 45.81 101 THR A N 1
ATOM 773 C CA . THR A 1 101 ? -7.02 -0.105 18.312 1 45.81 101 THR A CA 1
ATOM 774 C C . THR A 1 101 ? -7.461 -0.411 19.75 1 45.81 101 THR A C 1
ATOM 776 O O . THR A 1 101 ? -6.648 -0.371 20.672 1 45.81 101 THR A O 1
ATOM 779 N N . ARG A 1 102 ? -8.695 -0.667 19.953 1 44.56 102 ARG A N 1
ATOM 780 C CA . ARG A 1 102 ? -9.141 -0.949 21.312 1 44.56 102 ARG A CA 1
ATOM 781 C C . ARG A 1 102 ? -8.43 -2.178 21.875 1 44.56 102 ARG A C 1
ATOM 783 O O . ARG A 1 102 ? -8.086 -2.219 23.062 1 44.56 102 ARG A O 1
ATOM 790 N N . SER A 1 103 ? -8.289 -3.08 21.062 1 43.5 103 SER A N 1
ATOM 791 C CA . SER A 1 103 ? -7.766 -4.316 21.625 1 43.5 103 SER A CA 1
ATOM 792 C C . SER A 1 103 ? -6.277 -4.203 21.938 1 43.5 103 SER A C 1
ATOM 794 O O . SER A 1 103 ? -5.797 -4.758 22.922 1 43.5 103 SER A O 1
ATOM 796 N N . GLU A 1 104 ? -5.59 -3.594 21.125 1 45.62 104 GLU A N 1
ATOM 797 C CA . GLU A 1 104 ? -4.16 -3.498 21.406 1 45.62 104 GLU A CA 1
ATOM 798 C C . GLU A 1 104 ? -3.887 -2.588 22.594 1 45.62 104 GLU A C 1
ATOM 800 O O . GLU A 1 104 ? -2.938 -2.811 23.344 1 45.62 104 GLU A O 1
ATOM 805 N N . MET A 1 105 ? -4.648 -1.559 22.766 1 38.75 105 MET A N 1
ATOM 806 C CA . MET A 1 105 ? -4.5 -0.729 23.953 1 38.75 105 MET A CA 1
ATOM 807 C C . MET A 1 105 ? -4.863 -1.513 25.203 1 38.75 105 MET A C 1
ATOM 809 O O . MET A 1 105 ? -4.332 -1.241 26.297 1 38.75 105 MET A O 1
ATOM 813 N N . HIS A 1 106 ? -5.707 -2.361 24.969 1 40.38 106 HIS A N 1
ATOM 814 C CA . HIS A 1 106 ? -6.039 -3.098 26.188 1 40.38 106 HIS A CA 1
ATOM 815 C C . HIS A 1 106 ? -4.961 -4.125 26.516 1 40.38 106 HIS A C 1
ATOM 817 O O . HIS A 1 106 ? -4.836 -4.547 27.672 1 40.38 106 HIS A O 1
ATOM 823 N N . SER A 1 107 ? -4.426 -4.547 25.422 1 39 107 SER A N 1
ATOM 824 C CA . SER A 1 107 ? -3.471 -5.578 25.812 1 39 107 SER A CA 1
ATOM 825 C C . SER A 1 107 ? -2.15 -4.961 26.266 1 39 107 SER A C 1
ATOM 827 O O . SER A 1 107 ? -1.246 -5.672 26.703 1 39 107 SER A O 1
ATOM 829 N N . ALA A 1 108 ? -1.928 -3.588 25.984 1 33.22 108 ALA A N 1
ATOM 830 C CA . ALA A 1 108 ? -0.713 -3.047 26.594 1 33.22 108 ALA A CA 1
ATOM 831 C C . ALA A 1 108 ? -0.981 -2.543 28 1 33.22 108 ALA A C 1
ATOM 833 O O . ALA A 1 108 ? -2.076 -2.055 28.297 1 33.22 108 ALA A O 1
ATOM 834 N N . MET B 1 1 ? 13.766 -7.387 12.547 1 40.53 1 MET B N 1
ATOM 835 C CA . MET B 1 1 ? 13.07 -7.668 11.297 1 40.53 1 MET B CA 1
ATOM 836 C C . MET B 1 1 ? 14.031 -7.656 10.109 1 40.53 1 MET B C 1
ATOM 838 O O . MET B 1 1 ? 14.875 -6.766 10.008 1 40.53 1 MET B O 1
ATOM 842 N N . PRO B 1 2 ? 14.336 -8.68 9.453 1 49.75 2 PRO B N 1
ATOM 843 C CA . PRO B 1 2 ? 15.344 -8.57 8.391 1 49.75 2 PRO B CA 1
ATOM 844 C C . PRO B 1 2 ? 15.195 -7.301 7.562 1 49.75 2 PRO B C 1
ATOM 846 O O . PRO B 1 2 ? 14.094 -6.758 7.449 1 49.75 2 PRO B O 1
ATOM 849 N N . ALA B 1 3 ? 16.266 -6.512 7.406 1 55.66 3 ALA B N 1
ATOM 850 C CA . ALA B 1 3 ? 16.484 -5.27 6.668 1 55.66 3 ALA B CA 1
ATOM 851 C C . ALA B 1 3 ? 15.664 -5.242 5.383 1 55.66 3 ALA B C 1
ATOM 853 O O . ALA B 1 3 ? 15.492 -4.188 4.77 1 55.66 3 ALA B O 1
ATOM 854 N N . SER B 1 4 ? 14.734 -6.41 5.203 1 81.31 4 SER B N 1
ATOM 855 C CA . SER B 1 4 ? 14.094 -6.637 3.91 1 81.31 4 SER B CA 1
ATOM 856 C C . SER B 1 4 ? 12.594 -6.379 3.982 1 81.31 4 SER B C 1
ATOM 858 O O . SER B 1 4 ? 11.914 -6.352 2.957 1 81.31 4 SER B O 1
ATOM 860 N N . ILE B 1 5 ? 12.18 -6.02 5.172 1 88 5 ILE B N 1
ATOM 861 C CA . ILE B 1 5 ? 10.742 -5.805 5.289 1 88 5 ILE B CA 1
ATOM 862 C C . ILE B 1 5 ? 10.469 -4.363 5.719 1 88 5 ILE B C 1
ATOM 864 O O . ILE B 1 5 ? 11.031 -3.893 6.711 1 88 5 ILE B O 1
ATOM 868 N N . ARG B 1 6 ? 9.75 -3.654 5.012 1 92.31 6 ARG B N 1
ATOM 869 C CA . ARG B 1 6 ? 9.242 -2.33 5.363 1 92.31 6 ARG B CA 1
ATOM 870 C C . ARG B 1 6 ? 7.762 -2.393 5.742 1 92.31 6 ARG B C 1
ATOM 872 O O . ARG B 1 6 ? 6.945 -2.936 4.996 1 92.31 6 ARG B O 1
ATOM 879 N N . VAL B 1 7 ? 7.445 -1.831 6.934 1 92.75 7 VAL B N 1
ATOM 880 C CA . VAL B 1 7 ? 6.07 -1.872 7.422 1 92.75 7 VAL B CA 1
ATOM 881 C C . VAL B 1 7 ? 5.398 -0.523 7.18 1 92.75 7 VAL B C 1
ATOM 883 O O . VAL B 1 7 ? 6.004 0.528 7.395 1 92.75 7 VAL B O 1
ATOM 886 N N . ALA B 1 8 ? 4.199 -0.603 6.715 1 94.75 8 ALA B N 1
ATOM 887 C CA . ALA B 1 8 ? 3.361 0.581 6.547 1 94.75 8 ALA B CA 1
ATOM 888 C C . ALA B 1 8 ? 1.976 0.362 7.145 1 94.75 8 ALA B C 1
A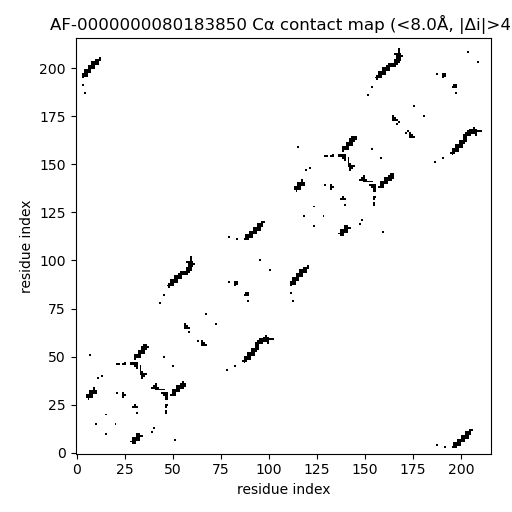TOM 890 O O . ALA B 1 8 ? 1.421 -0.736 7.059 1 94.75 8 ALA B O 1
ATOM 891 N N . VAL B 1 9 ? 1.43 1.454 7.734 1 93.12 9 VAL B N 1
ATOM 892 C CA . VAL B 1 9 ? 0.136 1.319 8.398 1 93.12 9 VAL B CA 1
ATOM 893 C C . VAL B 1 9 ? -0.831 2.371 7.859 1 93.12 9 VAL B C 1
ATOM 895 O O . VAL B 1 9 ? -0.463 3.537 7.699 1 93.12 9 VAL B O 1
ATOM 898 N N . GLU B 1 10 ? -1.976 1.942 7.523 1 91.12 10 GLU B N 1
ATOM 899 C CA . GLU B 1 10 ? -3.078 2.811 7.117 1 91.12 10 GLU B CA 1
ATOM 900 C C . GLU B 1 10 ? -4.016 3.092 8.289 1 91.12 10 GLU B C 1
ATOM 902 O O . GLU B 1 10 ? -4.668 2.18 8.797 1 91.12 10 GLU B O 1
ATOM 907 N N . LEU B 1 11 ? -4.066 4.277 8.656 1 90.62 11 LEU B N 1
ATOM 908 C CA . LEU B 1 11 ? -4.891 4.719 9.773 1 90.62 11 LEU B CA 1
ATOM 909 C C . LEU B 1 11 ? -6.012 5.633 9.305 1 90.62 11 LEU B C 1
ATOM 911 O O . LEU B 1 11 ? -5.773 6.797 8.977 1 90.62 11 LEU B O 1
ATOM 915 N N . ARG B 1 12 ? -7.242 5.148 9.344 1 85.31 12 ARG B N 1
ATOM 916 C CA . ARG B 1 12 ? -8.32 5.828 8.625 1 85.31 12 ARG B CA 1
ATOM 917 C C . ARG B 1 12 ? -9.172 6.656 9.586 1 85.31 12 ARG B C 1
ATOM 919 O O . ARG B 1 12 ? -9.797 7.637 9.172 1 85.31 12 ARG B O 1
ATOM 926 N N . HIS B 1 13 ? -9.203 6.234 10.773 1 86.56 13 HIS B N 1
ATOM 927 C CA . HIS B 1 13 ? -10.047 6.965 11.711 1 86.56 13 HIS B CA 1
ATOM 928 C C . HIS B 1 13 ? -9.43 8.305 12.078 1 86.56 13 HIS B C 1
ATOM 930 O O . HIS B 1 13 ? -8.227 8.383 12.359 1 86.56 13 HIS B O 1
ATOM 936 N N . PRO B 1 14 ? -10.234 9.297 12.109 1 89.38 14 PRO B N 1
ATOM 937 C CA . PRO B 1 14 ? -9.711 10.641 12.367 1 89.38 14 PRO B CA 1
ATOM 938 C C . PRO B 1 14 ? -9.008 10.75 13.711 1 89.38 14 PRO B C 1
ATOM 940 O O . PRO B 1 14 ? -8.172 11.641 13.906 1 89.38 14 PRO B O 1
ATOM 943 N N . SER B 1 15 ? -9.25 9.844 14.633 1 88 15 SER B N 1
ATOM 944 C CA . SER B 1 15 ? -8.633 9.883 15.945 1 88 15 SER B CA 1
ATOM 945 C C . SER B 1 15 ? -7.133 9.586 15.859 1 88 15 SER B C 1
ATOM 947 O O . SER B 1 15 ? -6.387 9.867 16.797 1 88 15 SER B O 1
ATOM 949 N N . TRP B 1 16 ? -6.742 9.125 14.781 1 91.06 16 TRP B N 1
ATOM 950 C CA . TRP B 1 16 ? -5.332 8.781 14.625 1 91.06 16 TRP B CA 1
ATOM 951 C C . TRP B 1 16 ? -4.52 10 14.195 1 91.06 16 TRP B C 1
ATOM 953 O O . TRP B 1 16 ? -3.289 9.977 14.227 1 91.06 16 TRP B O 1
ATOM 963 N N . ASP B 1 17 ? -5.266 11.047 13.766 1 92.62 17 ASP B N 1
ATOM 964 C CA . ASP B 1 17 ? -4.555 12.266 13.383 1 92.62 17 ASP B CA 1
ATOM 965 C C . ASP B 1 17 ? -4.051 13.016 14.609 1 92.62 17 ASP B C 1
ATOM 967 O O . ASP B 1 17 ? -4.672 13.984 15.047 1 92.62 17 ASP B O 1
ATOM 971 N N . ASP B 1 18 ? -2.912 12.586 15.094 1 94.75 18 ASP B N 1
ATOM 972 C CA . ASP B 1 18 ? -2.268 13.055 16.312 1 94.75 18 ASP B CA 1
ATOM 973 C C . ASP B 1 18 ? -0.747 13.016 16.188 1 94.75 18 ASP B C 1
ATOM 975 O O . ASP B 1 18 ? -0.185 12.031 15.703 1 94.75 18 ASP B O 1
ATOM 979 N N . SER B 1 19 ? -0.145 14.133 16.625 1 96.25 19 SER B N 1
ATOM 980 C CA . SER B 1 19 ? 1.307 14.227 16.5 1 96.25 19 SER B CA 1
ATOM 981 C C . SER B 1 19 ? 1.996 13.078 17.234 1 96.25 19 SER B C 1
ATOM 983 O O . SER B 1 19 ? 3.049 12.602 16.797 1 96.25 19 SER B O 1
ATOM 985 N N . ALA B 1 20 ? 1.466 12.594 18.312 1 96.62 20 ALA B N 1
ATOM 986 C CA . ALA B 1 20 ? 2.053 11.492 19.062 1 96.62 20 ALA B CA 1
ATOM 987 C C . ALA B 1 20 ? 2.051 10.203 18.25 1 96.62 20 ALA B C 1
ATOM 989 O O . ALA B 1 20 ? 2.973 9.391 18.359 1 96.62 20 ALA B O 1
ATOM 990 N N . VAL B 1 21 ? 1.061 10.047 17.516 1 95.56 21 VAL B N 1
ATOM 991 C CA . VAL B 1 21 ? 0.952 8.859 16.688 1 95.56 21 VAL B CA 1
ATOM 992 C C . VAL B 1 21 ? 2.061 8.867 15.633 1 95.56 21 VAL B C 1
ATOM 994 O O . VAL B 1 21 ? 2.771 7.875 15.461 1 95.56 21 VAL B O 1
ATOM 997 N N . TYR B 1 22 ? 2.297 9.961 14.945 1 97.06 22 TYR B N 1
ATOM 998 C CA . TYR B 1 22 ? 3.314 10.055 13.906 1 97.06 22 TYR B CA 1
ATOM 999 C C . TYR B 1 22 ? 4.711 9.898 14.492 1 97.06 22 TYR B C 1
ATOM 1001 O O . TYR B 1 22 ? 5.582 9.273 13.883 1 97.06 22 TYR B O 1
ATOM 1009 N N . GLN B 1 23 ? 4.895 10.43 15.688 1 97.69 23 GLN B N 1
ATOM 1010 C CA . GLN B 1 23 ? 6.18 10.266 16.359 1 97.69 23 GLN B CA 1
ATOM 1011 C C . GLN B 1 23 ? 6.445 8.797 16.688 1 97.69 23 GLN B C 1
ATOM 1013 O O . GLN B 1 23 ? 7.574 8.32 16.547 1 97.69 23 GLN B O 1
ATOM 1018 N N . LEU B 1 24 ? 5.379 8.172 17.156 1 96.69 24 LEU B N 1
ATOM 1019 C CA . LEU B 1 24 ? 5.488 6.75 17.453 1 96.69 24 LEU B CA 1
ATOM 1020 C C . LEU B 1 24 ? 5.871 5.965 16.203 1 96.69 24 LEU B C 1
ATOM 1022 O O . LEU B 1 24 ? 6.742 5.09 16.25 1 96.69 24 LEU B O 1
ATOM 1026 N N . LEU B 1 25 ? 5.277 6.227 15.102 1 96.62 25 LEU B N 1
ATOM 1027 C CA . LEU B 1 25 ? 5.582 5.551 13.844 1 96.62 25 LEU B CA 1
ATOM 1028 C C . LEU B 1 25 ? 7.023 5.809 13.422 1 96.62 25 LEU B C 1
ATOM 1030 O O . LEU B 1 25 ? 7.727 4.883 13 1 96.62 25 LEU B O 1
ATOM 1034 N N . GLU B 1 26 ? 7.465 7.055 13.508 1 97.12 26 GLU B N 1
ATOM 1035 C CA . GLU B 1 26 ? 8.844 7.398 13.18 1 97.12 26 GLU B CA 1
ATOM 1036 C C . GLU B 1 26 ? 9.828 6.605 14.031 1 97.12 26 GLU B C 1
ATOM 1038 O O . GLU B 1 26 ? 10.812 6.062 13.516 1 97.12 26 GLU B O 1
ATOM 1043 N N . HIS B 1 27 ? 9.539 6.551 15.273 1 96.81 27 HIS B N 1
ATOM 1044 C CA . HIS B 1 27 ? 10.414 5.867 16.219 1 96.81 27 HIS B CA 1
ATOM 1045 C C . HIS B 1 27 ? 10.555 4.391 15.859 1 96.81 27 HIS B C 1
ATOM 1047 O O . HIS B 1 27 ? 11.641 3.816 15.992 1 96.81 27 HIS B O 1
ATOM 1053 N N . HIS B 1 28 ? 9.516 3.76 15.438 1 95 28 HIS B N 1
ATOM 1054 C CA . HIS B 1 28 ? 9.523 2.336 15.125 1 95 28 HIS B CA 1
ATOM 1055 C C . HIS B 1 28 ? 9.82 2.098 13.648 1 95 28 HIS B C 1
ATOM 1057 O O . HIS B 1 28 ? 9.734 0.966 13.172 1 95 28 HIS B O 1
ATOM 1063 N N . ARG B 1 29 ? 10.039 3.115 12.914 1 94.88 29 ARG B N 1
ATOM 1064 C CA . ARG B 1 29 ? 10.375 3.061 11.5 1 94.88 29 ARG B CA 1
ATOM 1065 C C . ARG B 1 29 ? 9.258 2.4 10.695 1 94.88 29 ARG B C 1
ATOM 1067 O O . ARG B 1 29 ? 9.531 1.58 9.812 1 94.88 29 ARG B O 1
ATOM 1074 N N . ALA B 1 30 ? 8.062 2.736 11.125 1 95.69 30 ALA B N 1
ATOM 1075 C CA . ALA B 1 30 ? 6.879 2.346 10.367 1 95.69 30 ALA B CA 1
ATOM 1076 C C . ALA B 1 30 ? 6.348 3.514 9.539 1 95.69 30 ALA B C 1
ATOM 1078 O O . ALA B 1 30 ? 6.309 4.652 10.008 1 95.69 30 ALA B O 1
ATOM 1079 N N . ALA B 1 31 ? 6.043 3.188 8.328 1 97.12 31 ALA B N 1
ATOM 1080 C CA . ALA B 1 31 ? 5.543 4.246 7.453 1 97.12 31 ALA B CA 1
ATOM 1081 C C . ALA B 1 31 ? 4.051 4.48 7.672 1 97.12 31 ALA B C 1
ATOM 1083 O O . ALA B 1 31 ? 3.283 3.527 7.82 1 97.12 31 ALA B O 1
ATOM 1084 N N . TYR B 1 32 ? 3.723 5.758 7.77 1 96.69 32 TYR B N 1
ATOM 1085 C CA . TYR B 1 32 ? 2.332 6.176 7.637 1 96.69 32 TYR B CA 1
ATOM 1086 C C . TYR B 1 32 ? 1.9 6.172 6.176 1 96.69 32 TYR B C 1
ATOM 1088 O O . TYR B 1 32 ? 2.598 6.711 5.312 1 96.69 32 TYR B O 1
ATOM 1096 N N . VAL B 1 33 ? 0.783 5.488 5.914 1 95.44 33 VAL B N 1
ATOM 1097 C CA . VAL B 1 33 ? 0.266 5.527 4.551 1 95.44 33 VAL B CA 1
ATOM 1098 C C . VAL B 1 33 ? -0.488 6.836 4.32 1 95.44 33 VAL B C 1
ATOM 1100 O O . VAL B 1 33 ? -1.491 7.105 4.984 1 95.44 33 VAL B O 1
ATOM 1103 N N . VAL B 1 34 ? 0.034 7.625 3.369 1 95.44 34 VAL B N 1
ATOM 1104 C CA . VAL B 1 34 ? -0.664 8.844 2.969 1 95.44 34 VAL B CA 1
ATOM 1105 C C . VAL B 1 34 ? -1.837 8.484 2.057 1 95.44 34 VAL B C 1
ATOM 1107 O O . VAL B 1 34 ? -1.646 7.906 0.985 1 95.44 34 VAL B O 1
ATOM 1110 N N . MET B 1 35 ? -3.02 8.898 2.453 1 91.56 35 MET B N 1
ATOM 1111 C CA . MET B 1 35 ? -4.211 8.469 1.726 1 91.56 35 MET B CA 1
ATOM 1112 C C . MET B 1 35 ? -4.898 9.648 1.053 1 91.56 35 MET B C 1
ATOM 1114 O O . MET B 1 35 ? -4.898 10.758 1.588 1 91.56 35 MET B O 1
ATOM 1118 N N . SER B 1 36 ? -5.332 9.305 -0.083 1 86.56 36 SER B N 1
ATOM 1119 C CA . SER B 1 36 ? -6.219 10.211 -0.796 1 86.56 36 SER B CA 1
ATOM 1120 C C . SER B 1 36 ? -7.477 9.492 -1.28 1 86.56 36 SER B C 1
ATOM 1122 O O . SER B 1 36 ? -7.391 8.422 -1.886 1 86.56 36 SER B O 1
ATOM 1124 N N . GLY B 1 37 ? -8.555 10.008 -0.886 1 78.5 37 GLY B N 1
ATOM 1125 C CA . GLY B 1 37 ? -9.836 9.438 -1.27 1 78.5 37 GLY B CA 1
ATOM 1126 C C . GLY B 1 37 ? -11.016 10.164 -0.658 1 78.5 37 GLY B C 1
ATOM 1127 O O . GLY B 1 37 ? -10.844 11.078 0.148 1 78.5 37 GLY B O 1
ATOM 1128 N N . GLU B 1 38 ? -12.125 9.773 -1.185 1 72.44 38 GLU B N 1
ATOM 1129 C CA . GLU B 1 38 ? -13.336 10.422 -0.705 1 72.44 38 GLU B CA 1
ATOM 1130 C C . GLU B 1 38 ? -13.516 10.219 0.797 1 72.44 38 GLU B C 1
ATOM 1132 O O . GLU B 1 38 ? -13.391 9.102 1.296 1 72.44 38 GLU B O 1
ATOM 1137 N N . GLY B 1 39 ? -13.711 11.352 1.523 1 76.25 39 GLY B N 1
ATOM 1138 C CA . GLY B 1 39 ? -14.023 11.297 2.943 1 76.25 39 GLY B CA 1
ATOM 1139 C C . GLY B 1 39 ? -12.789 11.18 3.818 1 76.25 39 GLY B C 1
ATOM 1140 O O . GLY B 1 39 ? -12.898 11.094 5.043 1 76.25 39 GLY B O 1
ATOM 1141 N N . LEU B 1 40 ? -11.711 11.125 3.248 1 81.81 40 LEU B N 1
ATOM 1142 C CA . LEU B 1 40 ? -10.477 10.984 4.02 1 81.81 40 LEU B CA 1
ATOM 1143 C C . LEU B 1 40 ? -9.664 12.273 3.986 1 81.81 40 LEU B C 1
ATOM 1145 O O . LEU B 1 40 ? -9.586 12.938 2.949 1 81.81 40 LEU B O 1
ATOM 1149 N N . ALA B 1 41 ? -9.242 12.656 5.207 1 84.75 41 ALA B N 1
ATOM 1150 C CA . ALA B 1 41 ? -8.25 13.727 5.219 1 84.75 41 ALA B CA 1
ATOM 1151 C C . ALA B 1 41 ? -6.922 13.258 4.629 1 84.75 41 ALA B C 1
ATOM 1153 O O . ALA B 1 41 ? -6.465 12.148 4.922 1 84.75 41 ALA B O 1
ATOM 1154 N N . CYS B 1 42 ? -6.43 14.008 3.693 1 90.69 42 CYS B N 1
ATOM 1155 C CA . CYS B 1 42 ? -5.121 13.68 3.133 1 90.69 42 CYS B CA 1
ATOM 1156 C C . CYS B 1 42 ? -4.004 14.32 3.947 1 90.69 42 CYS B C 1
ATOM 1158 O O . CYS B 1 42 ? -3.791 15.531 3.871 1 90.69 42 CYS B O 1
ATOM 1160 N N . ILE B 1 43 ? -3.32 13.617 4.812 1 93.81 43 ILE B N 1
ATOM 1161 C CA . ILE B 1 43 ? -2.203 14.078 5.625 1 93.81 43 ILE B CA 1
ATOM 1162 C C . ILE B 1 43 ? -0.885 13.633 5 1 93.81 43 ILE B C 1
ATOM 1164 O O . ILE B 1 43 ? -0.521 12.453 5.078 1 93.81 43 ILE B O 1
ATOM 1168 N N . ALA B 1 44 ? -0.219 14.555 4.352 1 94.38 44 ALA B N 1
ATOM 1169 C CA . ALA B 1 44 ? 1.009 14.242 3.623 1 94.38 44 ALA B CA 1
ATOM 1170 C C . ALA B 1 44 ? 2.205 14.18 4.566 1 94.38 44 ALA B C 1
ATOM 1172 O O . ALA B 1 44 ? 3.139 14.977 4.445 1 94.38 44 ALA B O 1
ATOM 1173 N N . ARG B 1 45 ? 2.238 13.219 5.418 1 95.44 45 ARG B N 1
ATOM 1174 C CA . ARG B 1 45 ? 3.314 13.062 6.391 1 95.44 45 ARG B CA 1
ATOM 1175 C C . ARG B 1 45 ? 4.141 11.812 6.102 1 95.44 45 ARG B C 1
ATOM 1177 O O . ARG B 1 45 ? 3.592 10.719 5.945 1 95.44 45 ARG B O 1
ATOM 1184 N N . ALA B 1 46 ? 5.414 12.086 5.965 1 96.81 46 ALA B N 1
ATOM 1185 C CA . ALA B 1 46 ? 6.344 10.969 5.812 1 96.81 46 ALA B CA 1
ATOM 1186 C C . ALA B 1 46 ? 6.973 10.594 7.152 1 96.81 46 ALA B C 1
ATOM 1188 O O . ALA B 1 46 ? 7.57 11.445 7.82 1 96.81 46 ALA B O 1
ATOM 1189 N N . THR B 1 47 ? 6.895 9.297 7.5 1 97.81 47 THR B N 1
ATOM 1190 C CA . THR B 1 47 ? 7.449 8.867 8.781 1 97.81 47 THR B CA 1
ATOM 1191 C C . THR B 1 47 ? 8.648 7.953 8.57 1 97.81 47 THR B C 1
ATOM 1193 O O . THR B 1 47 ? 9.258 7.492 9.531 1 97.81 47 THR B O 1
ATOM 1196 N N . THR B 1 48 ? 8.992 7.586 7.414 1 96.56 48 THR B N 1
ATOM 1197 C CA . THR B 1 48 ? 10.203 6.867 7.035 1 96.56 48 THR B CA 1
ATOM 1198 C C . THR B 1 48 ? 10.781 7.422 5.734 1 96.56 48 THR B C 1
ATOM 1200 O O . THR B 1 48 ? 10.305 8.438 5.223 1 96.56 48 THR B O 1
ATOM 1203 N N . ASP B 1 49 ? 11.805 6.738 5.262 1 95 49 ASP B N 1
ATOM 1204 C CA . ASP B 1 49 ? 12.422 7.141 4 1 95 49 ASP B CA 1
ATOM 1205 C C . ASP B 1 49 ? 11.641 6.598 2.807 1 95 49 ASP B C 1
ATOM 1207 O O . ASP B 1 49 ? 11.891 6.984 1.664 1 95 49 ASP B O 1
ATOM 1211 N N . LEU B 1 50 ? 10.742 5.781 3.041 1 93.75 50 LEU B N 1
ATOM 1212 C CA . LEU B 1 50 ? 9.797 5.285 2.045 1 93.75 50 LEU B CA 1
ATOM 1213 C C . LEU B 1 50 ? 8.391 5.789 2.338 1 93.75 50 LEU B C 1
ATOM 1215 O O . LEU B 1 50 ? 7.816 5.473 3.383 1 93.75 50 LEU B O 1
ATOM 1219 N N . VAL B 1 51 ? 7.898 6.594 1.452 1 95.94 51 VAL B N 1
ATOM 1220 C CA . VAL B 1 51 ? 6.555 7.141 1.595 1 95.94 51 VAL B CA 1
ATOM 1221 C C . VAL B 1 51 ? 5.566 6.316 0.773 1 95.94 51 VAL B C 1
ATOM 1223 O O . VAL B 1 51 ? 5.805 6.047 -0.408 1 95.94 51 VAL B O 1
ATOM 1226 N N . TYR B 1 52 ? 4.535 5.898 1.427 1 95.31 52 TYR B N 1
ATOM 1227 C CA . TYR B 1 52 ? 3.457 5.199 0.738 1 95.31 52 TYR B CA 1
ATOM 1228 C C . TYR B 1 52 ? 2.256 6.117 0.536 1 95.31 52 TYR B C 1
ATOM 1230 O O . TYR B 1 52 ? 1.679 6.617 1.504 1 95.31 52 TYR B O 1
ATOM 1238 N N . ALA B 1 53 ? 1.918 6.344 -0.686 1 94.25 53 ALA B N 1
ATOM 1239 C CA . ALA B 1 53 ? 0.732 7.121 -1.039 1 94.25 53 ALA B CA 1
ATOM 1240 C C . ALA B 1 53 ? -0.336 6.234 -1.672 1 94.25 53 ALA B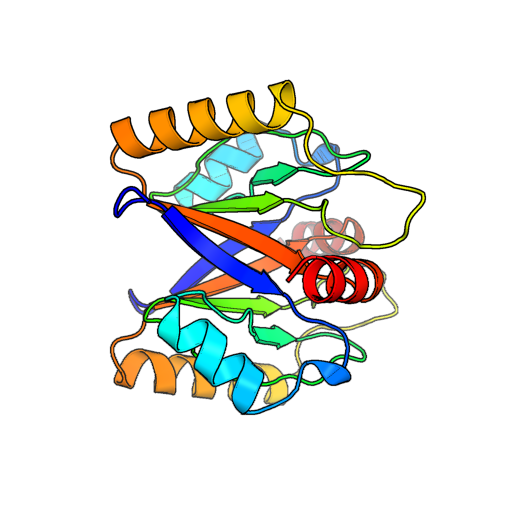 C 1
ATOM 1242 O O . ALA B 1 53 ? -0.115 5.645 -2.73 1 94.25 53 ALA B O 1
ATOM 1243 N N . ARG B 1 54 ? -1.422 6.133 -0.978 1 91.19 54 ARG B N 1
ATOM 1244 C CA . ARG B 1 54 ? -2.549 5.387 -1.526 1 91.19 54 ARG B CA 1
ATOM 1245 C C . ARG B 1 54 ? -3.594 6.328 -2.115 1 91.19 54 ARG B C 1
ATOM 1247 O O . ARG B 1 54 ? -4.227 7.098 -1.389 1 91.19 54 ARG B O 1
ATOM 1254 N N . MET B 1 55 ? -3.666 6.254 -3.344 1 82.19 55 MET B N 1
ATOM 1255 C CA . MET B 1 55 ? -4.609 7.109 -4.062 1 82.19 55 MET B CA 1
ATOM 1256 C C . MET B 1 55 ? -5.867 6.336 -4.434 1 82.19 55 MET B C 1
ATOM 1258 O O . MET B 1 55 ? -5.805 5.359 -5.188 1 82.19 55 MET B O 1
ATOM 1262 N N . HIS B 1 56 ? -6.816 6.516 -3.545 1 65.62 56 HIS B N 1
ATOM 1263 C CA . HIS B 1 56 ? -8.109 5.871 -3.732 1 65.62 56 HIS B CA 1
ATOM 1264 C C . HIS B 1 56 ? -8.961 6.629 -4.75 1 65.6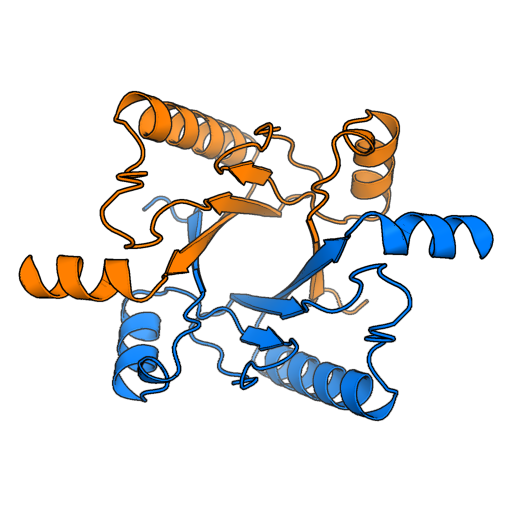2 56 HIS B C 1
ATOM 1266 O O . HIS B 1 56 ? -9.094 7.852 -4.664 1 65.62 56 HIS B O 1
ATOM 1272 N N . GLY B 1 57 ? -8.844 6.574 -5.969 1 51.09 57 GLY B N 1
ATOM 1273 C CA . GLY B 1 57 ? -9.664 7.184 -7.008 1 51.09 57 GLY B CA 1
ATOM 1274 C C . GLY B 1 57 ? -10.07 6.203 -8.094 1 51.09 57 GLY B C 1
ATOM 1275 O O . GLY B 1 57 ? -11.078 6.406 -8.766 1 51.09 57 GLY B O 1
ATOM 1276 N N . LEU B 1 58 ? -9.117 5.512 -8.805 1 43.31 58 LEU B N 1
ATOM 1277 C CA . LEU B 1 58 ? -9.586 5.094 -10.125 1 43.31 58 LEU B CA 1
ATOM 1278 C C . LEU B 1 58 ? -10.719 4.078 -10 1 43.31 58 LEU B C 1
ATOM 1280 O O . LEU B 1 58 ? -10.547 2.906 -10.344 1 43.31 58 LEU B O 1
ATOM 1284 N N . ALA B 1 59 ? -11.258 3.875 -9.039 1 39.66 59 ALA B N 1
ATOM 1285 C CA . ALA B 1 59 ? -12.492 3.096 -9.141 1 39.66 59 ALA B CA 1
ATOM 1286 C C . ALA B 1 59 ? -13.289 3.488 -10.375 1 39.66 59 ALA B C 1
ATOM 1288 O O . ALA B 1 59 ? -13.461 4.676 -10.664 1 39.66 59 ALA B O 1
ATOM 1289 N N . GLY B 1 60 ? -13.32 2.775 -11.398 1 36.69 60 GLY B N 1
ATOM 1290 C CA . GLY B 1 60 ? -14.219 2.939 -12.531 1 36.69 60 GLY B CA 1
ATOM 1291 C C . GLY B 1 60 ? -15.633 3.322 -12.125 1 36.69 60 GLY B C 1
ATOM 1292 O O . GLY B 1 60 ? -16.562 3.242 -12.93 1 36.69 60 GLY B O 1
ATOM 1293 N N . ASP B 1 61 ? -16.312 2.871 -11.07 1 37 61 ASP B N 1
ATOM 1294 C CA . ASP B 1 61 ? -17.703 3.24 -11.273 1 37 61 ASP B CA 1
ATOM 1295 C C . ASP B 1 61 ? -17.828 4.672 -11.797 1 37 61 ASP B C 1
ATOM 1297 O O . ASP B 1 61 ? -17.094 5.562 -11.352 1 37 61 ASP B O 1
ATOM 1301 N N . ALA B 1 62 ? -18.453 4.871 -12.914 1 35.88 62 ALA B N 1
ATOM 1302 C CA . ALA B 1 62 ? -18.953 6.008 -13.688 1 35.88 62 ALA B CA 1
ATOM 1303 C C . ALA B 1 62 ? -19.188 7.219 -12.781 1 35.88 62 ALA B C 1
ATOM 1305 O O . ALA B 1 62 ? -18.953 8.359 -13.188 1 35.88 62 ALA B O 1
ATOM 1306 N N . MET B 1 63 ? -20.031 7.047 -11.844 1 37.09 63 MET B N 1
ATOM 1307 C CA . MET B 1 63 ? -20.516 8.266 -11.203 1 37.09 63 MET B CA 1
ATOM 1308 C C . MET B 1 63 ? -19.391 8.977 -10.461 1 37.09 63 MET B C 1
ATOM 1310 O O . MET B 1 63 ? -19.531 10.133 -10.062 1 37.09 63 MET B O 1
ATOM 1314 N N . TYR B 1 64 ? -18.5 8.242 -9.773 1 39.88 64 TYR B N 1
ATOM 1315 C CA . TYR B 1 64 ? -17.438 8.969 -9.086 1 39.88 64 TYR B CA 1
ATOM 1316 C C . TYR B 1 64 ? -16.25 9.219 -10.008 1 39.88 64 TYR B C 1
ATOM 1318 O O . TYR B 1 64 ? -15.523 8.281 -10.352 1 39.88 64 TYR B O 1
ATOM 1326 N N . THR B 1 65 ? -16.344 9.875 -11.047 1 41.75 65 THR B N 1
ATOM 1327 C CA . THR B 1 65 ? -15.406 10.641 -11.859 1 41.75 65 THR B CA 1
ATOM 1328 C C . THR B 1 65 ? -14.148 10.969 -11.062 1 41.75 65 THR B C 1
ATOM 1330 O O . THR B 1 65 ? -13.984 12.094 -10.578 1 41.75 65 THR B O 1
ATOM 1333 N N . GLY B 1 66 ? -13.812 10.234 -10.102 1 48.56 66 GLY B N 1
ATOM 1334 C CA . GLY B 1 66 ? -12.75 10.695 -9.227 1 48.56 66 GLY B CA 1
ATOM 1335 C C . GLY B 1 66 ? -11.422 10.867 -9.938 1 48.56 66 GLY B C 1
ATOM 1336 O O . GLY B 1 66 ? -10.391 10.391 -9.461 1 48.56 66 GLY B O 1
ATOM 1337 N N . SER B 1 67 ? -11.492 10.898 -11.266 1 60.09 67 SER B N 1
ATOM 1338 C CA . SER B 1 67 ? -10.289 11.445 -11.883 1 60.09 67 SER B CA 1
ATOM 1339 C C . SER B 1 67 ? -9.773 12.664 -11.125 1 60.09 67 SER B C 1
ATOM 1341 O O . SER B 1 67 ? -10.555 13.461 -10.617 1 60.09 67 SER B O 1
ATOM 1343 N N . TYR B 1 68 ? -8.648 12.359 -10.578 1 70.12 68 TYR B N 1
ATOM 1344 C CA . TYR B 1 68 ? -8 13.5 -9.938 1 70.12 68 TYR B CA 1
ATOM 1345 C C . TYR B 1 68 ? -8.055 14.734 -10.828 1 70.12 68 TYR B C 1
ATOM 1347 O O . TYR B 1 68 ? -7.777 14.648 -12.031 1 70.12 68 TYR B O 1
ATOM 1355 N N . SER B 1 69 ? -8.695 15.836 -10.336 1 78.88 69 SER B N 1
ATOM 1356 C CA . SER B 1 69 ? -8.625 17.109 -11.023 1 78.88 69 SER B CA 1
ATOM 1357 C C . SER B 1 69 ? -7.176 17.516 -11.289 1 78.88 69 SER B C 1
ATOM 1359 O O . SER B 1 69 ? -6.254 16.969 -10.695 1 78.88 69 SER B O 1
ATOM 1361 N N . ASP B 1 70 ? -7.059 18.453 -12.211 1 83.06 70 ASP B N 1
ATOM 1362 C CA . ASP B 1 70 ? -5.73 19 -12.477 1 83.06 70 ASP B CA 1
ATOM 1363 C C . ASP B 1 70 ? -5.105 19.562 -11.203 1 83.06 70 ASP B C 1
ATOM 1365 O O . ASP B 1 70 ? -3.904 19.406 -10.969 1 83.06 70 ASP B O 1
ATOM 1369 N N . ASP B 1 71 ? -5.93 20.188 -10.453 1 85.31 71 ASP B N 1
ATOM 1370 C CA . ASP B 1 71 ? -5.434 20.766 -9.211 1 85.31 71 ASP B CA 1
ATOM 1371 C C . ASP B 1 71 ? -4.965 19.672 -8.242 1 85.31 71 ASP B C 1
ATOM 1373 O O . ASP B 1 71 ? -3.93 19.812 -7.594 1 85.31 71 ASP B O 1
ATOM 1377 N N . GLU B 1 72 ? -5.691 18.562 -8.133 1 83.44 72 GLU B N 1
ATOM 1378 C CA . GLU B 1 72 ? -5.32 17.453 -7.262 1 83.44 72 GLU B CA 1
ATOM 1379 C C . GLU B 1 72 ? -4.02 16.812 -7.723 1 83.44 72 GLU B C 1
ATOM 1381 O O . GLU B 1 72 ? -3.156 16.484 -6.902 1 83.44 72 GLU B O 1
ATOM 1386 N N . LEU B 1 73 ? -3.938 16.672 -8.961 1 84.81 73 LEU B N 1
ATOM 1387 C CA . LEU B 1 73 ? -2.73 16.062 -9.516 1 84.81 73 LEU B CA 1
ATOM 1388 C C . LEU B 1 73 ? -1.515 16.953 -9.258 1 84.81 73 LEU B C 1
ATOM 1390 O O . LEU B 1 73 ? -0.425 16.453 -8.977 1 84.81 73 LEU B O 1
ATOM 1394 N N . ARG B 1 74 ? -1.691 18.266 -9.391 1 89.25 74 ARG B N 1
ATOM 1395 C CA . ARG B 1 74 ? -0.604 19.188 -9.117 1 89.25 74 ARG B CA 1
ATOM 1396 C C . ARG B 1 74 ? -0.174 19.125 -7.652 1 89.25 74 ARG B C 1
ATOM 1398 O O . ARG B 1 74 ? 1.02 19.156 -7.352 1 89.25 74 ARG B O 1
ATOM 1405 N N . ARG B 1 75 ? -1.097 19.016 -6.766 1 89.81 75 ARG B N 1
ATOM 1406 C CA . ARG B 1 75 ? -0.782 18.906 -5.348 1 89.81 75 ARG B CA 1
ATOM 1407 C C . ARG B 1 75 ? 0.055 17.656 -5.066 1 89.81 75 ARG B C 1
ATOM 1409 O O . ARG B 1 75 ? 1.023 17.719 -4.305 1 89.81 75 ARG B O 1
ATOM 1416 N N . TRP B 1 76 ? -0.354 16.609 -5.691 1 89.44 76 TRP B N 1
ATOM 1417 C CA . TRP B 1 76 ? 0.415 15.383 -5.523 1 89.44 76 TRP B CA 1
ATOM 1418 C C . TRP B 1 76 ? 1.818 15.539 -6.102 1 89.44 76 TRP B C 1
ATOM 1420 O O . TRP B 1 76 ? 2.799 15.102 -5.492 1 89.44 76 TRP B O 1
ATOM 1430 N N . ALA B 1 77 ? 1.903 16.125 -7.254 1 90.44 77 ALA B N 1
ATOM 1431 C CA . ALA B 1 77 ? 3.213 16.359 -7.852 1 90.44 77 ALA B CA 1
ATOM 1432 C C . ALA B 1 77 ? 4.113 17.156 -6.914 1 90.44 77 ALA B C 1
ATOM 1434 O O . ALA B 1 77 ? 5.293 16.844 -6.758 1 90.44 77 ALA B O 1
ATOM 1435 N N . ASP B 1 78 ? 3.561 18.156 -6.359 1 93.19 78 ASP B N 1
ATOM 1436 C CA . ASP B 1 78 ? 4.312 19 -5.43 1 93.1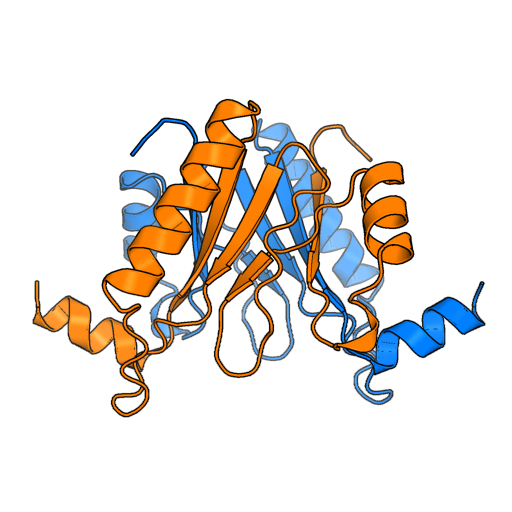9 78 ASP B CA 1
ATOM 1437 C C . ASP B 1 78 ? 4.777 18.188 -4.219 1 93.19 78 ASP B C 1
ATOM 1439 O O . ASP B 1 78 ? 5.926 18.328 -3.785 1 93.19 78 ASP B O 1
ATOM 1443 N N . ARG B 1 79 ? 3.939 17.375 -3.662 1 92.56 79 ARG B N 1
ATOM 1444 C CA . ARG B 1 79 ? 4.281 16.562 -2.506 1 92.56 79 ARG B CA 1
ATOM 1445 C C . ARG B 1 79 ? 5.43 15.609 -2.828 1 92.56 79 ARG B C 1
ATOM 1447 O O . ARG B 1 79 ? 6.395 15.516 -2.07 1 92.56 79 ARG B O 1
ATOM 1454 N N . ILE B 1 80 ? 5.266 14.969 -3.91 1 92.19 80 ILE B N 1
ATOM 1455 C CA . ILE B 1 80 ? 6.25 13.969 -4.32 1 92.19 80 ILE B CA 1
ATOM 1456 C C . ILE B 1 80 ? 7.602 14.641 -4.555 1 92.19 80 ILE B C 1
ATOM 1458 O O . ILE B 1 80 ? 8.641 14.117 -4.152 1 92.19 80 ILE B O 1
ATOM 1462 N N . THR B 1 81 ? 7.531 15.789 -5.203 1 93.38 81 THR B N 1
ATOM 1463 C CA . THR B 1 81 ? 8.75 16.547 -5.445 1 93.38 81 THR B CA 1
ATOM 1464 C C . THR B 1 81 ? 9.414 16.938 -4.125 1 93.38 81 THR B C 1
ATOM 1466 O O . THR B 1 81 ? 10.641 16.844 -3.994 1 93.38 81 THR B O 1
ATOM 1469 N N . ALA B 1 82 ? 8.656 17.359 -3.207 1 94.62 82 ALA B N 1
ATOM 1470 C CA . ALA B 1 82 ? 9.18 17.734 -1.898 1 94.62 82 ALA B CA 1
ATOM 1471 C C . ALA B 1 82 ? 9.828 16.531 -1.203 1 94.62 82 ALA B C 1
ATOM 1473 O O . ALA B 1 82 ? 10.914 16.656 -0.627 1 94.62 82 ALA B O 1
ATOM 1474 N N . TRP B 1 83 ? 9.195 15.367 -1.213 1 94.94 83 TRP B N 1
ATOM 1475 C CA . TRP B 1 83 ? 9.758 14.164 -0.617 1 94.94 83 TRP B CA 1
ATOM 1476 C C . TRP B 1 83 ? 11.055 13.766 -1.318 1 94.94 83 TRP B C 1
ATOM 1478 O O . TRP B 1 83 ? 12.023 13.375 -0.667 1 94.94 83 TRP B O 1
ATOM 1488 N N . ASP B 1 84 ? 10.992 13.883 -2.629 1 93.75 84 ASP B N 1
ATOM 1489 C CA . ASP B 1 84 ? 12.195 13.578 -3.398 1 93.75 84 ASP B CA 1
ATOM 1490 C C . ASP B 1 84 ? 13.359 14.469 -2.98 1 93.75 84 ASP B C 1
ATOM 1492 O O . ASP B 1 84 ? 14.484 13.992 -2.824 1 93.75 84 ASP B O 1
ATOM 1496 N N . ALA B 1 85 ? 13.094 15.703 -2.834 1 94.38 85 ALA B N 1
ATOM 1497 C CA . ALA B 1 85 ? 14.117 16.672 -2.42 1 94.38 85 ALA B CA 1
ATOM 1498 C C . ALA B 1 85 ? 14.688 16.297 -1.053 1 94.38 85 ALA B C 1
ATOM 1500 O O . ALA B 1 85 ? 15.844 16.609 -0.756 1 94.38 85 ALA B O 1
ATOM 1501 N N . GLU B 1 86 ? 13.953 15.602 -0.209 1 95.06 86 GLU B N 1
ATOM 1502 C CA . GLU B 1 86 ? 14.383 15.156 1.114 1 95.06 86 GLU B CA 1
ATOM 1503 C C . GLU B 1 86 ? 15.109 13.82 1.04 1 95.06 86 GLU B C 1
ATOM 1505 O O . GLU B 1 86 ? 15.547 13.289 2.062 1 95.06 86 GLU B O 1
ATOM 1510 N N . GLY B 1 87 ? 15.219 13.266 -0.159 1 94.06 87 GLY B N 1
ATOM 1511 C CA . GLY B 1 87 ? 15.906 11.992 -0.343 1 94.06 87 GLY B CA 1
ATOM 1512 C C . GLY B 1 87 ? 15.016 10.789 -0.092 1 94.06 87 GLY B C 1
ATOM 1513 O O . GLY B 1 87 ? 15.508 9.68 0.112 1 94.06 87 GLY B O 1
ATOM 1514 N N . LYS B 1 88 ? 13.727 11.031 -0.105 1 94.44 88 LYS B N 1
ATOM 1515 C CA . LYS B 1 88 ? 12.789 9.938 0.147 1 94.44 88 LYS B CA 1
ATOM 1516 C C . LYS B 1 88 ? 12.312 9.312 -1.16 1 94.44 88 LYS B C 1
ATOM 1518 O O . LYS B 1 88 ? 12.281 9.977 -2.199 1 94.44 88 LYS B O 1
ATOM 1523 N N . THR B 1 89 ? 12.008 8 -1.09 1 92.38 89 THR B N 1
ATOM 1524 C CA . THR B 1 89 ? 11.367 7.277 -2.186 1 92.38 89 THR B CA 1
ATOM 1525 C C . THR B 1 89 ? 9.859 7.188 -1.976 1 92.38 89 THR B C 1
ATOM 1527 O O . THR B 1 89 ? 9.398 6.938 -0.861 1 92.38 89 THR B O 1
ATOM 1530 N N . CYS B 1 90 ? 9.133 7.441 -3.059 1 93.81 90 CYS B N 1
ATOM 1531 C CA . CYS B 1 90 ? 7.676 7.426 -2.945 1 93.81 90 CYS B CA 1
ATOM 1532 C C . CYS B 1 90 ? 7.086 6.234 -3.689 1 93.81 90 CYS B C 1
ATOM 1534 O O . CYS B 1 90 ? 7.344 6.047 -4.879 1 93.81 90 CYS B O 1
ATOM 1536 N N . GLY B 1 91 ? 6.367 5.375 -2.975 1 93.81 91 GLY B N 1
ATOM 1537 C CA . GLY B 1 91 ? 5.504 4.367 -3.57 1 93.81 91 GLY B CA 1
ATOM 1538 C C . GLY B 1 91 ? 4.062 4.816 -3.699 1 93.81 91 GLY B C 1
ATOM 1539 O O . GLY B 1 91 ? 3.424 5.164 -2.703 1 93.81 91 GLY B O 1
ATOM 1540 N N . CYS B 1 92 ? 3.605 4.863 -4.906 1 92.81 92 CYS B N 1
ATOM 1541 C CA . CYS B 1 92 ? 2.219 5.23 -5.18 1 92.81 92 CYS B CA 1
ATOM 1542 C C . CYS B 1 92 ? 1.378 3.996 -5.484 1 92.81 92 CYS B C 1
ATOM 1544 O O . CYS B 1 92 ? 1.658 3.271 -6.441 1 92.81 92 CYS B O 1
ATOM 1546 N N . ILE B 1 93 ? 0.374 3.785 -4.66 1 91.81 93 ILE B N 1
ATOM 1547 C CA . ILE B 1 93 ? -0.475 2.605 -4.789 1 91.81 93 ILE B CA 1
ATOM 1548 C C . ILE B 1 93 ? -1.873 3.021 -5.238 1 91.81 93 ILE B C 1
ATOM 1550 O O . ILE B 1 93 ? -2.484 3.912 -4.645 1 91.81 93 ILE B O 1
ATOM 1554 N N . SER B 1 94 ? -2.314 2.408 -6.301 1 88.31 94 SER B N 1
ATOM 1555 C CA . SER B 1 94 ? -3.664 2.674 -6.785 1 88.31 94 SER B CA 1
ATOM 1556 C C . SER B 1 94 ? -4.477 1.388 -6.891 1 88.31 94 SER B C 1
ATOM 1558 O O . SER B 1 94 ? -3.938 0.331 -7.223 1 88.31 94 SER B O 1
ATOM 1560 N N . THR B 1 95 ? -5.711 1.474 -6.508 1 79.81 95 THR B N 1
ATOM 1561 C CA . THR B 1 95 ? -6.625 0.344 -6.629 1 79.81 95 THR B CA 1
ATOM 1562 C C . THR B 1 95 ? -7.473 0.469 -7.891 1 79.81 95 THR B C 1
ATOM 1564 O O . THR B 1 95 ? -8.062 1.521 -8.148 1 79.81 95 THR B O 1
ATOM 1567 N N . THR B 1 96 ? -7.344 -0.567 -8.703 1 67.88 96 THR B N 1
ATOM 1568 C CA . THR B 1 96 ? -8.148 -0.57 -9.922 1 67.88 96 THR B CA 1
ATOM 1569 C C . THR B 1 96 ? -9.438 -1.357 -9.711 1 67.88 96 THR B C 1
ATOM 1571 O O . THR B 1 96 ? -9.414 -2.482 -9.211 1 67.88 96 THR B O 1
ATOM 1574 N N . THR B 1 97 ? -10.5 -0.707 -9.633 1 58.34 97 THR B N 1
ATOM 1575 C CA . THR B 1 97 ? -11.781 -1.406 -9.617 1 58.34 97 THR B CA 1
ATOM 1576 C C . THR B 1 97 ? -12.32 -1.563 -11.039 1 58.34 97 THR B C 1
ATOM 1578 O O . THR B 1 97 ? -11.867 -0.882 -11.961 1 58.34 97 THR B O 1
ATOM 1581 N N . TRP B 1 98 ? -13.164 -2.703 -11.398 1 50.69 98 TRP B N 1
ATOM 1582 C CA . TRP B 1 98 ? -13.742 -3.094 -12.68 1 50.69 98 TRP B CA 1
ATOM 1583 C C . TRP B 1 98 ? -14.094 -1.868 -13.516 1 50.69 98 TRP B C 1
ATOM 1585 O O . TRP B 1 98 ? -13.891 -1.861 -14.734 1 50.69 98 TRP B O 1
ATOM 1595 N N . ALA B 1 99 ? -14.766 -1.024 -13.023 1 47.38 99 ALA B N 1
ATOM 1596 C CA . ALA B 1 99 ? -15.289 0.033 -13.883 1 47.38 99 ALA B CA 1
ATOM 1597 C C . ALA B 1 99 ? -14.156 0.798 -14.562 1 47.38 99 ALA B C 1
ATOM 1599 O O . ALA B 1 99 ? -14.336 1.361 -15.641 1 47.38 99 ALA B O 1
ATOM 1600 N N . ALA B 1 100 ? -13.086 0.789 -14.047 1 47.88 100 ALA B N 1
ATOM 1601 C CA . ALA B 1 100 ? -11.984 1.554 -14.617 1 47.88 100 ALA B CA 1
ATOM 1602 C C . ALA B 1 100 ? -11.375 0.825 -15.812 1 47.88 100 ALA B C 1
ATOM 1604 O O . ALA B 1 100 ? -10.875 1.458 -16.75 1 47.88 100 ALA B O 1
ATOM 1605 N N . THR B 1 101 ? -11.188 -0.469 -15.734 1 45.72 101 THR B N 1
ATOM 1606 C CA . THR B 1 101 ? -10.594 -1.252 -16.812 1 45.72 101 THR B CA 1
ATOM 1607 C C . THR B 1 101 ? -11.352 -1.046 -18.125 1 45.72 101 THR B C 1
ATOM 1609 O O . THR B 1 101 ? -10.75 -0.978 -19.188 1 45.72 101 THR B O 1
ATOM 1612 N N . ARG B 1 102 ? -12.633 -1.003 -18.062 1 44.19 102 ARG B N 1
ATOM 1613 C CA . ARG B 1 102 ? -13.375 -0.824 -19.312 1 44.19 102 ARG B CA 1
ATOM 1614 C C . ARG B 1 102 ? -12.984 0.479 -20 1 44.19 102 ARG B C 1
ATOM 1616 O O . ARG B 1 102 ? -12.891 0.535 -21.234 1 44.19 102 ARG B O 1
ATOM 1623 N N . SER B 1 103 ? -12.812 1.416 -19.219 1 43.19 103 SER B N 1
ATOM 1624 C CA . SER B 1 103 ? -12.617 2.703 -19.875 1 43.19 103 SER B CA 1
ATOM 1625 C C . SER B 1 103 ? -11.219 2.807 -20.484 1 43.19 103 SER B C 1
ATOM 1627 O O . SER B 1 103 ? -11.039 3.4 -21.547 1 43.19 103 SER B O 1
ATOM 1629 N N . GLU B 1 104 ? -10.281 2.32 -19.828 1 45.72 104 GLU B N 1
ATOM 1630 C CA . GLU B 1 104 ? -8.938 2.436 -20.391 1 45.72 104 GLU B CA 1
ATOM 1631 C C . GLU B 1 104 ? -8.773 1.544 -21.625 1 45.72 104 GLU B C 1
ATOM 1633 O O . GLU B 1 104 ? -8.039 1.888 -22.547 1 45.72 104 GLU B O 1
ATOM 1638 N N . MET B 1 105 ? -9.391 0.404 -21.625 1 38.41 105 MET B N 1
ATOM 1639 C CA . MET B 1 105 ? -9.352 -0.427 -22.828 1 38.41 105 MET B CA 1
ATOM 1640 C C . MET B 1 105 ? -10.078 0.257 -23.984 1 38.41 105 MET B C 1
ATOM 1642 O O . MET B 1 105 ? -9.742 0.041 -25.156 1 38.41 105 MET B O 1
ATOM 1646 N N . HIS B 1 106 ? -10.984 0.964 -23.594 1 40.31 106 HIS B N 1
ATOM 1647 C CA . HIS B 1 106 ? -11.672 1.607 -24.703 1 40.31 106 HIS B CA 1
ATOM 1648 C C . HIS B 1 106 ? -10.852 2.77 -25.266 1 40.31 106 HIS B C 1
ATOM 1650 O O . HIS B 1 106 ? -10.984 3.123 -26.438 1 40.31 106 HIS B O 1
ATOM 1656 N N . SER B 1 107 ? -10.18 3.297 -24.266 1 39.22 107 SER B N 1
ATOM 1657 C CA . SER B 1 107 ? -9.492 4.445 -24.844 1 39.22 107 S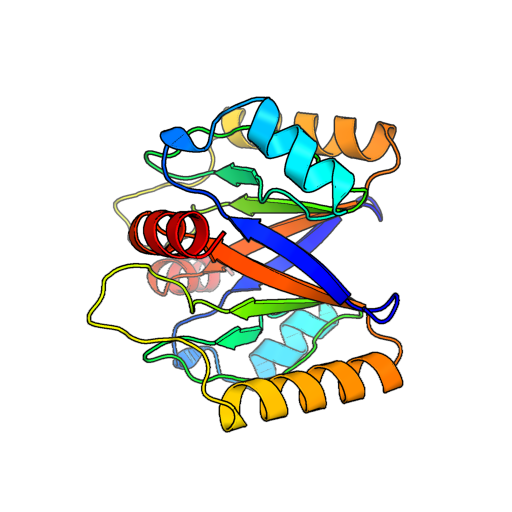ER B CA 1
ATOM 1658 C C . SER B 1 107 ? -8.203 4.02 -25.547 1 39.22 107 SER B C 1
ATOM 1660 O O . SER B 1 107 ? -7.543 4.84 -26.188 1 39.22 107 SER B O 1
ATOM 1662 N N . ALA B 1 108 ? -7.707 2.707 -25.312 1 33.47 108 ALA B N 1
ATOM 1663 C CA . ALA B 1 108 ? -6.555 2.33 -26.125 1 33.47 108 ALA B CA 1
ATOM 1664 C C . ALA B 1 108 ? -6.996 1.743 -27.453 1 33.47 108 ALA B C 1
ATOM 1666 O O . ALA B 1 108 ? -8.062 1.132 -27.547 1 33.47 108 ALA B O 1
#

Secondary structure (DSSP, 8-state):
--TTEEEEEEE-SGGG--HHHHHHHHHTTPEEEEEESTT--------SSEEEEEE------TT------HHHHHHHHHHHHHHHHTT-EEEEEEEE-HHHHHHHHHH-/--TTEEEEEEE-SGGG--HHHHHHHHHTTPEEEEEESTT--------SSEEEEEE------TT------HHHHHHHHHHHHHHHHTT-EEEEEEEE-HHHHHHHHHH-

Sequence (216 aa):
MPASIRVAVELRHPSWDDSAVYQLLEHHRAAYVVMSGEGLACIARATTDLVYARMHGLAGDAMYTGSYSDDELRRWADRITAWDAEGKTCGCISTTTWAATRSEMHSAMPASIRVAVELRHPSWDDSAVYQLLEHHRAAYVVMSGEGLACIARATTDLVYARMHGLAGDAMYTGSYSDDELRRWADRITAWDAEGKTCGCISTTTWAATRSEMHSA

pLDDT: mean 79.38, std 20.97, range [33.22, 97.81]

Radius of gyration: 17.27 Å; Cα contacts (8 Å, |Δi|>4): 387; chains: 2; bounding box: 38×42×53 Å

InterPro domains:
  IPR002763 Protein of unknown function DUF72 [PF01904] (5-94)
  IPR002763 Protein of unknown function DUF72 [PTHR30348] (3-98)
  IPR036520 UPF0759 superfamily [G3DSA:3.20.20.410] (1-105)
  IPR036520 UPF0759 superfamily [SSF117396] (4-97)